Protein AF-A0A6S7JD94-F1 (afdb_monomer_lite)

Sequence (316 aa):
MAFSPFLPRLNSTSILVRGQEKRRPNVRKLLQVTVQLDLKDCIKASEERGFLANEKVKLPRNSHPKSSSVINQSCSKKHDIPKSTARKRRKLMFDHAERINDRSSDNESLKRKSSLDGIWSTLINSASAQEMKSYMEKSPLVLTNVIPSIVNDAVVKYEHSQKNLVQSLGVLYEGSISSTKQYNRKRSRETFETDQHGKKHQITFMKGCKVPKLMEYKKVSQFVNSMDIGELKQIPEAKKSALDKQLDQQSDDELNSGEHAVSGCYRDLESTLLKLANLYLIIDNARPGFLNWFSSPKGMFQVSLGADRAPFGKYN

Organism: Paramuricea clavata (NCBI:txid317549)

Secondary structure (DSSP, 8-state):
--PPP-PPPPP---------------S-----------HHHHHHHHHTTT--TT----PPTT---SS--PEETTEEEEESS-HHHHHHHHHHHHHHHHHHH--S-S-HHHHHHHHHHHHHHHHHHHS-HHHHHHHHHT-HHIIIIIHHHHHHHHHHHHHTSHHHHHHHHHHHHSSS---HHHHHHHHHHHHEEE-TTS-EEE-EEETTEEPPPPPPHHHHHHHHHHS---PEEEPPP----TTGGGTTTS--------------EEE-HHHHHHHHHHHHHHHHHHSTTSS--TTSPTT--------TT-------

pLDDT: mean 72.8, std 23.42, range [26.45, 97.06]

Foldseek 3Di:
DDDDDDDDDDDDDDDDDDDDDDDDDDDPDDPPDDDPDDVVVVVVVCVVVPPPPDPPPDDPPPDDPPDDFDQDQQANVDTPDDPVVVVVVVVVLLVVLLVVQDDPDPDPVVSSVSSVVSVVVVPVVPDDPVVVVSSQVRYPCNQAPVVLVVLVVVLVVCLPDPVLLVVLVCLCCVVHRDDLVRSVVVQQVQFWDADPVRDIDGDAPGNNRGDHGRHHPVVSVVVVVPDPPDDWAWDPQPPVPCPVVVPPPDDPDDDPPPDPRDGDTDHDPVVNVVVVLVVVVVVCVVPPPPDDCVPPDPSDDDDDDDPPDDCPDPPD

Structure (mmCIF, N/CA/C/O backbone):
data_AF-A0A6S7JD94-F1
#
_entry.id   AF-A0A6S7JD94-F1
#
loop_
_atom_site.group_PDB
_atom_site.id
_atom_site.type_symbol
_atom_site.label_atom_id
_atom_site.label_alt_id
_atom_site.label_comp_id
_atom_site.label_asym_id
_atom_site.label_entity_id
_atom_site.label_seq_id
_atom_site.pdbx_PDB_ins_code
_atom_site.Cartn_x
_atom_site.Cartn_y
_atom_site.Cartn_z
_atom_site.occupancy
_atom_site.B_iso_or_equiv
_atom_site.auth_seq_id
_atom_site.auth_comp_id
_atom_site.auth_asym_id
_atom_site.auth_atom_id
_atom_site.pdbx_PDB_model_num
ATOM 1 N N . MET A 1 1 ? -28.948 -25.145 -54.770 1.00 37.06 1 MET A N 1
ATOM 2 C CA . MET A 1 1 ? -27.496 -24.891 -54.662 1.00 37.06 1 MET A CA 1
ATOM 3 C C . MET A 1 1 ? -27.216 -24.420 -53.247 1.00 37.06 1 MET A C 1
ATOM 5 O O . MET A 1 1 ? -27.527 -23.286 -52.917 1.00 37.06 1 MET A O 1
ATOM 9 N N . ALA A 1 2 ? -26.775 -25.339 -52.391 1.00 26.98 2 ALA A N 1
ATOM 10 C CA . ALA A 1 2 ? -26.533 -25.110 -50.971 1.00 26.98 2 ALA A CA 1
ATOM 11 C C . ALA A 1 2 ? -25.019 -25.030 -50.734 1.00 26.98 2 ALA A C 1
ATOM 13 O O . ALA A 1 2 ? -24.292 -25.920 -51.169 1.00 26.98 2 ALA A O 1
ATOM 14 N N . PHE A 1 3 ? -24.555 -23.973 -50.066 1.00 27.03 3 PHE A N 1
ATOM 15 C CA . PHE A 1 3 ? -23.170 -23.838 -49.617 1.00 27.03 3 PHE A CA 1
ATOM 16 C C . PHE A 1 3 ? -23.065 -24.268 -48.151 1.00 27.03 3 PHE A C 1
ATOM 18 O O . PHE A 1 3 ? -23.738 -23.723 -47.279 1.00 27.03 3 PHE A O 1
ATOM 25 N N . SER A 1 4 ? -22.223 -25.272 -47.910 1.00 30.08 4 SER A N 1
ATOM 26 C CA . SER A 1 4 ? -21.800 -25.744 -46.591 1.00 30.08 4 SER A CA 1
ATOM 27 C C . SER A 1 4 ? -20.616 -24.900 -46.086 1.00 30.08 4 SER A C 1
ATOM 29 O O . SER A 1 4 ? -19.778 -24.492 -46.894 1.00 30.08 4 SER A O 1
ATOM 31 N N . PRO A 1 5 ? -20.486 -24.677 -44.765 1.00 33.75 5 PRO A N 1
ATOM 32 C CA . PRO A 1 5 ? -19.257 -24.171 -44.172 1.00 33.75 5 PRO A CA 1
ATOM 33 C C . PRO A 1 5 ? -18.302 -25.332 -43.845 1.00 33.75 5 PRO A C 1
ATOM 35 O O . PRO A 1 5 ? -18.668 -26.303 -43.181 1.00 33.75 5 PRO A O 1
ATOM 38 N N . PHE A 1 6 ? -17.064 -25.219 -44.325 1.00 26.47 6 PHE A N 1
ATOM 39 C CA . PHE A 1 6 ? -15.945 -26.107 -44.015 1.00 26.47 6 PHE A CA 1
ATOM 40 C C . PHE A 1 6 ? -15.467 -25.862 -42.572 1.00 26.47 6 PHE A C 1
ATOM 42 O O . PHE A 1 6 ? -14.929 -24.801 -42.260 1.00 26.47 6 PHE A O 1
ATOM 49 N N . LEU A 1 7 ? -15.631 -26.856 -41.698 1.00 28.45 7 LEU A N 1
ATOM 50 C CA . LEU A 1 7 ? -14.888 -26.981 -40.439 1.00 28.45 7 LEU A CA 1
ATOM 51 C C . LEU A 1 7 ? -13.650 -27.859 -40.688 1.00 28.45 7 LEU A C 1
ATOM 53 O O . LEU A 1 7 ? -13.799 -28.942 -41.264 1.00 28.45 7 LEU A O 1
ATOM 57 N N . PRO A 1 8 ? -12.439 -27.472 -40.251 1.00 29.80 8 PRO A N 1
ATOM 58 C CA . PRO A 1 8 ? -11.303 -28.379 -40.286 1.00 29.80 8 PRO A CA 1
ATOM 59 C C . PRO A 1 8 ? -11.435 -29.454 -39.197 1.00 29.80 8 PRO A C 1
ATOM 61 O O . PRO A 1 8 ? -11.678 -29.170 -38.023 1.00 29.80 8 PRO A O 1
ATOM 64 N N . ARG A 1 9 ? -11.274 -30.711 -39.627 1.00 28.30 9 ARG A N 1
ATOM 65 C CA . ARG A 1 9 ? -11.230 -31.923 -38.802 1.00 28.30 9 ARG A CA 1
ATOM 66 C C . ARG A 1 9 ? -10.075 -31.847 -37.797 1.00 28.30 9 ARG A C 1
ATOM 68 O O . ARG A 1 9 ? -8.918 -31.747 -38.196 1.00 28.30 9 ARG A O 1
ATOM 75 N N . LEU A 1 10 ? -10.387 -31.964 -36.507 1.00 28.55 10 LEU A N 1
ATOM 76 C CA . LEU A 1 10 ? -9.409 -32.295 -35.471 1.00 28.55 10 LEU A CA 1
ATOM 77 C C . LEU A 1 10 ? -9.097 -33.794 -35.566 1.00 28.55 10 LEU A C 1
ATOM 79 O O . LEU A 1 10 ? -9.983 -34.628 -35.376 1.00 28.55 10 LEU A O 1
ATOM 83 N N . ASN A 1 11 ? -7.844 -34.133 -35.873 1.00 28.56 11 ASN A N 1
ATOM 84 C CA . ASN A 1 11 ? -7.351 -35.501 -35.763 1.00 28.56 11 ASN A CA 1
ATOM 85 C C . ASN A 1 11 ? -7.326 -35.904 -34.284 1.00 28.56 11 ASN A C 1
ATOM 87 O O . ASN A 1 11 ? -6.774 -35.206 -33.436 1.00 28.56 11 ASN A O 1
ATOM 91 N N . SER A 1 12 ? -7.979 -37.025 -33.991 1.00 27.61 12 SER A N 1
ATOM 92 C CA . SER A 1 12 ? -8.114 -37.591 -32.656 1.00 27.61 12 SER A CA 1
ATOM 93 C C . SER A 1 12 ? -6.817 -38.306 -32.270 1.00 27.61 12 SER A C 1
ATOM 95 O O . SER A 1 12 ? -6.504 -39.359 -32.822 1.00 27.61 12 SER A O 1
ATOM 97 N N . THR A 1 13 ? -6.047 -37.743 -31.339 1.00 30.23 13 THR A N 1
ATOM 98 C CA . THR A 1 13 ? -4.937 -38.446 -30.681 1.00 30.23 13 THR A CA 1
ATOM 99 C C . THR A 1 13 ? -5.468 -39.048 -29.382 1.00 30.23 13 THR A C 1
ATOM 101 O O . THR A 1 13 ? -5.772 -38.337 -28.425 1.00 30.23 13 THR A O 1
ATOM 104 N N . SER A 1 14 ? -5.642 -40.367 -29.358 1.00 26.61 14 SER A N 1
ATOM 105 C CA . SER A 1 14 ? -6.106 -41.123 -28.193 1.00 26.61 14 SER A CA 1
ATOM 106 C C . SER A 1 14 ? -5.069 -41.093 -27.065 1.00 26.61 14 SER A C 1
ATOM 108 O O . SER A 1 14 ? -3.950 -41.573 -27.241 1.00 26.61 14 SER A O 1
ATOM 110 N N . ILE A 1 15 ? -5.450 -40.568 -25.897 1.00 29.80 15 ILE A N 1
ATOM 111 C CA . ILE A 1 15 ? -4.632 -40.559 -24.676 1.00 29.80 15 ILE A CA 1
ATOM 112 C C . ILE A 1 15 ? -5.010 -41.778 -23.827 1.00 29.80 15 ILE A C 1
ATOM 114 O O . ILE A 1 15 ? -6.153 -41.909 -23.388 1.00 29.80 15 ILE A O 1
ATOM 118 N N . LEU A 1 16 ? -4.048 -42.669 -23.578 1.00 26.45 16 LEU A N 1
ATOM 119 C CA . LEU A 1 16 ? -4.220 -43.808 -22.678 1.00 26.45 16 LEU A CA 1
ATOM 120 C C . LEU A 1 16 ? -4.036 -43.346 -21.222 1.00 26.45 16 LEU A C 1
ATOM 122 O O . LEU A 1 16 ? -2.923 -43.058 -20.787 1.00 26.45 16 LEU A O 1
ATOM 126 N N . VAL A 1 17 ? -5.125 -43.287 -20.455 1.00 29.59 17 VAL A N 1
ATOM 127 C CA . VAL A 1 17 ? -5.103 -42.940 -19.025 1.00 29.59 17 VAL A CA 1
ATOM 128 C C . VAL A 1 17 ? -5.037 -44.224 -18.194 1.00 29.59 17 VAL A C 1
ATOM 130 O O . VAL A 1 17 ? -6.009 -44.973 -18.127 1.00 29.59 17 VAL A O 1
ATOM 133 N N . ARG A 1 18 ? -3.908 -44.488 -17.524 1.00 29.98 18 ARG A N 1
ATOM 134 C CA . ARG A 1 18 ? -3.823 -45.516 -16.468 1.00 29.98 18 ARG A CA 1
ATOM 135 C C . ARG A 1 18 ? -4.050 -44.865 -15.103 1.00 29.98 18 ARG A C 1
ATOM 137 O O . ARG A 1 18 ? -3.166 -44.192 -14.583 1.00 29.98 18 ARG A O 1
ATOM 144 N N . GLY A 1 19 ? -5.232 -45.073 -14.525 1.00 29.08 19 GLY A N 1
ATOM 145 C CA . GLY A 1 19 ? -5.551 -44.680 -13.151 1.00 29.08 19 GLY A CA 1
ATOM 146 C C . GLY A 1 19 ? -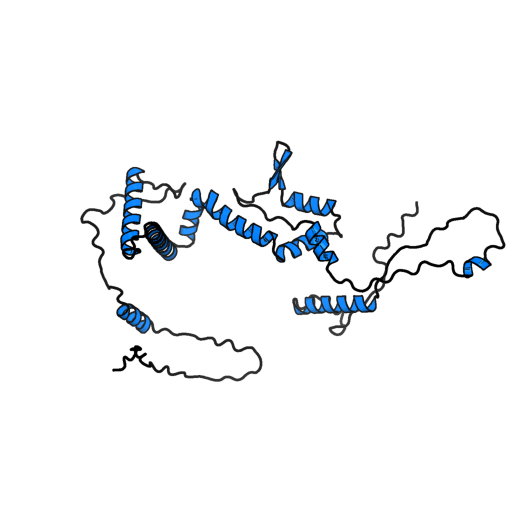5.208 -45.788 -12.151 1.00 29.08 19 GLY A C 1
ATOM 147 O O . GLY A 1 19 ? -5.594 -46.936 -12.344 1.00 29.08 19 GLY A O 1
ATOM 148 N N . GLN A 1 20 ? -4.501 -45.446 -11.074 1.00 31.52 20 GLN A N 1
ATOM 149 C CA . GLN A 1 20 ? -4.391 -46.271 -9.866 1.00 31.52 20 GLN A CA 1
ATOM 150 C C . GLN A 1 20 ? -5.160 -45.567 -8.742 1.00 31.52 20 GLN A C 1
ATOM 152 O O . GLN A 1 20 ? -4.876 -44.417 -8.408 1.00 31.52 20 GLN A O 1
ATOM 157 N N . GLU A 1 21 ? -6.162 -46.249 -8.188 1.00 31.33 21 GLU A N 1
ATOM 158 C CA . GLU A 1 21 ? -7.093 -45.722 -7.191 1.00 31.33 21 GLU A CA 1
ATOM 159 C C . GLU A 1 21 ? -6.656 -46.154 -5.779 1.00 31.33 21 GLU A C 1
ATOM 161 O O . GLU A 1 21 ? -6.632 -47.341 -5.461 1.00 31.33 21 GLU A O 1
ATOM 166 N N . LYS A 1 22 ? -6.320 -45.200 -4.899 1.00 33.09 22 LYS A N 1
ATOM 167 C CA . LYS A 1 22 ? -6.176 -45.449 -3.452 1.00 33.09 22 LYS A CA 1
ATOM 168 C C . LYS A 1 22 ? -7.228 -44.648 -2.687 1.00 33.09 22 LYS A C 1
ATOM 170 O O . LYS A 1 22 ? -7.224 -43.420 -2.699 1.00 33.09 22 LYS A O 1
ATOM 175 N N . ARG A 1 23 ? -8.135 -45.370 -2.023 1.00 35.06 23 ARG A N 1
ATOM 176 C CA . ARG A 1 23 ? -9.275 -44.842 -1.257 1.00 35.06 23 ARG A CA 1
ATOM 177 C C . ARG A 1 23 ? -8.855 -44.319 0.127 1.00 35.06 23 ARG A C 1
ATOM 179 O O . ARG A 1 23 ? -8.318 -45.085 0.922 1.00 35.06 23 ARG A O 1
ATOM 186 N N . ARG A 1 24 ? -9.194 -43.059 0.441 1.00 32.91 24 ARG A N 1
ATOM 187 C CA . ARG A 1 24 ? -9.462 -42.520 1.798 1.00 32.91 24 ARG A CA 1
ATOM 188 C C . ARG A 1 24 ? -10.522 -41.400 1.708 1.00 32.91 24 ARG A C 1
ATOM 190 O O . ARG A 1 24 ? -10.514 -40.686 0.704 1.00 32.91 24 ARG A O 1
ATOM 197 N N . PRO A 1 25 ? -11.433 -41.233 2.690 1.00 37.34 25 PRO A N 1
ATOM 198 C CA . PRO A 1 25 ? -12.565 -40.318 2.559 1.00 37.34 25 PRO A CA 1
ATOM 199 C C . PRO A 1 25 ? -12.268 -38.903 3.097 1.00 37.34 25 PRO A C 1
ATOM 201 O O . PRO A 1 25 ? -11.613 -38.738 4.121 1.00 37.34 25 PRO A O 1
ATOM 204 N N . ASN A 1 26 ? -12.832 -37.906 2.406 1.00 40.06 26 ASN A N 1
ATOM 205 C CA . ASN A 1 26 ? -13.055 -36.508 2.813 1.00 40.06 26 ASN A CA 1
ATOM 206 C C . ASN A 1 26 ? -11.866 -35.534 2.925 1.00 40.06 26 ASN A C 1
ATOM 208 O O . ASN A 1 26 ? -11.682 -34.876 3.943 1.00 40.06 26 ASN A O 1
ATOM 212 N N . VAL A 1 27 ? -11.175 -35.296 1.804 1.00 37.38 27 VAL A N 1
ATOM 213 C CA . VAL A 1 27 ? -10.558 -33.990 1.492 1.00 37.38 27 VAL A CA 1
ATOM 214 C C . VAL A 1 27 ? -10.828 -33.671 0.016 1.00 37.38 27 VAL A C 1
ATOM 216 O O . VAL A 1 27 ? -10.803 -34.569 -0.827 1.00 37.38 27 VAL A O 1
ATOM 219 N N . ARG A 1 28 ? -11.141 -32.405 -0.301 1.00 36.97 28 ARG A N 1
ATOM 220 C CA . ARG A 1 28 ? -11.376 -31.905 -1.670 1.00 36.97 28 ARG A CA 1
ATOM 221 C C . ARG A 1 28 ? -10.275 -32.401 -2.6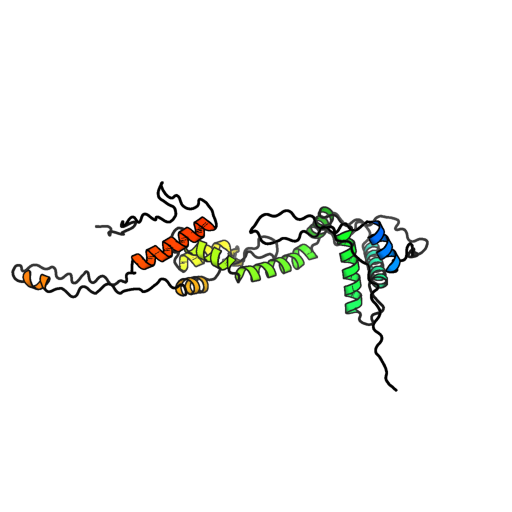21 1.00 36.97 28 ARG A C 1
ATOM 223 O O . ARG A 1 28 ? -9.096 -32.167 -2.374 1.00 36.97 28 ARG A O 1
ATOM 230 N N . LYS A 1 29 ? -10.679 -33.080 -3.701 1.00 31.11 29 LYS A N 1
ATOM 231 C CA . LYS A 1 29 ? -9.796 -33.632 -4.740 1.00 31.11 29 LYS A CA 1
ATOM 232 C C . LYS A 1 29 ? -8.988 -32.507 -5.396 1.00 31.11 29 LYS A C 1
ATOM 234 O O . LYS A 1 29 ? -9.535 -31.750 -6.192 1.00 31.11 29 LYS A O 1
ATOM 239 N N . LEU A 1 30 ? -7.692 -32.424 -5.100 1.00 28.06 30 LEU A N 1
ATOM 240 C CA . LEU A 1 30 ? -6.741 -31.750 -5.978 1.00 28.06 30 LEU A CA 1
ATOM 241 C C . LEU A 1 30 ? -6.340 -32.770 -7.051 1.00 28.06 30 LEU A C 1
ATOM 243 O O . LEU A 1 30 ? -5.626 -33.730 -6.768 1.00 28.06 30 LEU A O 1
ATOM 247 N N . LEU A 1 31 ? -6.848 -32.602 -8.271 1.00 29.22 31 LEU A N 1
ATOM 248 C CA . LEU A 1 31 ? -6.352 -33.333 -9.435 1.00 29.22 31 LEU A CA 1
ATOM 249 C C . LEU A 1 31 ? -4.970 -32.762 -9.761 1.00 29.22 31 LEU A C 1
ATOM 251 O O . LEU A 1 31 ? -4.845 -31.729 -10.413 1.00 29.22 31 LEU A O 1
ATOM 255 N N . GLN A 1 32 ? -3.928 -33.402 -9.238 1.00 28.44 32 GLN A N 1
ATOM 256 C CA . GLN A 1 32 ? -2.558 -33.081 -9.604 1.00 28.44 32 GLN A CA 1
ATOM 257 C C . GLN A 1 32 ? -2.291 -33.717 -10.971 1.00 28.44 32 GLN A C 1
ATOM 259 O O . GLN A 1 32 ? -1.965 -34.896 -11.085 1.00 28.44 32 GLN A O 1
ATOM 264 N N . VAL A 1 33 ? -2.536 -32.941 -12.026 1.00 30.31 33 VAL A N 1
ATOM 265 C CA . VAL A 1 33 ? -2.230 -33.327 -13.403 1.00 30.31 33 VAL A CA 1
ATOM 266 C C . VAL A 1 33 ? -0.737 -33.102 -13.620 1.00 30.31 33 VAL A C 1
ATOM 268 O O . VAL A 1 33 ? -0.294 -31.986 -13.880 1.00 30.31 33 VAL A O 1
ATOM 271 N N . THR A 1 34 ? 0.050 -34.164 -13.484 1.00 28.97 34 THR A N 1
ATOM 272 C CA . THR A 1 34 ? 1.453 -34.156 -13.900 1.00 28.97 34 THR A CA 1
ATOM 273 C C . THR A 1 34 ? 1.492 -34.429 -15.397 1.00 28.97 34 THR A C 1
ATOM 275 O O . THR A 1 34 ? 1.363 -35.572 -15.831 1.00 28.97 34 THR A O 1
ATOM 278 N N . VAL A 1 35 ? 1.633 -33.375 -16.200 1.00 33.62 35 VAL A N 1
ATOM 279 C CA . VAL A 1 35 ? 1.884 -33.521 -17.636 1.00 33.62 35 VAL A CA 1
ATOM 280 C C . VAL A 1 35 ? 3.368 -33.845 -17.807 1.00 33.62 35 VAL A C 1
ATOM 282 O O . VAL A 1 35 ? 4.214 -32.958 -17.717 1.00 33.62 35 VAL A O 1
ATOM 285 N N . GLN A 1 36 ? 3.703 -35.117 -18.027 1.00 37.09 36 GLN A N 1
ATOM 286 C CA . GLN A 1 36 ? 4.991 -35.464 -18.625 1.00 37.09 36 GLN A CA 1
ATOM 287 C C . GLN A 1 36 ? 4.905 -35.122 -20.111 1.00 37.09 36 GLN A C 1
ATOM 289 O O . GLN A 1 36 ? 4.391 -35.899 -20.909 1.00 37.09 36 GLN A O 1
ATOM 294 N N . LEU A 1 37 ? 5.354 -33.920 -20.465 1.00 41.81 37 LEU A N 1
ATOM 295 C CA . LEU A 1 37 ? 5.630 -33.586 -21.854 1.00 41.81 37 LEU A CA 1
ATOM 296 C C . LEU A 1 37 ? 6.931 -34.290 -22.231 1.00 41.81 37 LEU A C 1
ATOM 298 O O . LEU A 1 37 ? 7.993 -33.945 -21.708 1.00 41.81 37 LEU A O 1
ATOM 302 N N . ASP A 1 38 ? 6.838 -35.297 -23.097 1.00 45.84 38 ASP A N 1
ATOM 303 C CA . ASP A 1 38 ? 8.018 -35.896 -23.704 1.00 45.84 38 ASP A CA 1
ATOM 304 C C . ASP A 1 38 ? 8.722 -34.800 -24.515 1.00 45.84 38 ASP A C 1
ATOM 306 O O . ASP A 1 38 ? 8.116 -34.127 -25.354 1.00 45.84 38 ASP A O 1
ATOM 310 N N . LEU A 1 39 ? 10.005 -34.569 -24.228 1.00 46.78 39 LEU A N 1
ATOM 311 C CA . LEU A 1 39 ? 10.798 -33.490 -24.823 1.00 46.78 39 LEU A CA 1
ATOM 312 C C . LEU A 1 39 ? 10.757 -33.556 -26.363 1.00 46.78 39 LEU A C 1
ATOM 314 O O . LEU A 1 39 ? 10.854 -32.535 -27.039 1.00 46.78 39 LEU A O 1
ATOM 318 N N . LYS A 1 40 ? 10.557 -34.761 -26.908 1.00 56.28 40 LYS A N 1
ATOM 319 C CA . LYS A 1 40 ? 10.440 -35.046 -28.342 1.00 56.28 40 LYS A CA 1
ATOM 320 C C . LYS A 1 40 ? 9.152 -34.507 -28.970 1.00 56.28 40 LYS A C 1
ATOM 322 O O . LYS A 1 40 ? 9.193 -34.050 -30.111 1.00 56.28 40 LYS A O 1
ATOM 327 N N . ASP A 1 41 ? 8.047 -34.484 -28.230 1.00 53.00 41 ASP A N 1
ATOM 328 C CA . ASP A 1 41 ? 6.760 -33.978 -28.723 1.00 53.00 41 ASP A CA 1
ATOM 329 C C . ASP A 1 41 ? 6.735 -32.444 -28.736 1.00 53.00 41 ASP A C 1
ATOM 331 O O . ASP A 1 41 ? 6.191 -31.833 -29.656 1.00 53.00 41 ASP A O 1
ATOM 335 N N . CYS A 1 42 ? 7.416 -31.805 -27.778 1.00 49.69 42 CYS A N 1
ATOM 336 C CA . CYS A 1 42 ? 7.640 -30.356 -27.783 1.00 49.69 42 CYS A CA 1
ATOM 337 C C . CYS A 1 42 ? 8.520 -29.900 -28.957 1.00 49.69 42 CYS A C 1
ATOM 339 O O . CYS A 1 42 ? 8.297 -28.820 -29.504 1.00 49.69 42 CYS A O 1
ATOM 341 N N . ILE A 1 43 ? 9.507 -30.715 -29.348 1.00 53.50 43 ILE A N 1
ATOM 342 C CA . ILE A 1 43 ? 10.389 -30.434 -30.490 1.00 53.50 43 ILE A CA 1
ATOM 343 C C . ILE A 1 43 ? 9.620 -30.593 -31.809 1.00 53.50 43 ILE A C 1
ATOM 345 O O . ILE A 1 43 ? 9.628 -29.674 -32.621 1.00 53.50 43 ILE A O 1
ATOM 349 N N . LYS A 1 44 ? 8.846 -31.671 -31.986 1.00 55.09 44 LYS A N 1
ATOM 350 C CA . LYS A 1 44 ? 7.985 -31.832 -33.173 1.00 55.09 44 LYS A CA 1
ATOM 351 C C . LYS A 1 44 ? 6.937 -30.726 -33.309 1.00 55.09 44 LYS A C 1
ATOM 353 O O . LYS A 1 44 ? 6.724 -30.207 -34.401 1.00 55.09 44 LYS A O 1
ATOM 358 N N . ALA A 1 45 ? 6.324 -30.306 -32.201 1.00 52.97 45 ALA A N 1
ATOM 359 C CA . ALA A 1 45 ? 5.347 -29.219 -32.207 1.00 52.97 45 ALA A CA 1
ATOM 360 C C . ALA A 1 45 ? 5.965 -27.836 -32.502 1.00 52.97 45 ALA A C 1
ATOM 362 O O . ALA A 1 45 ? 5.231 -26.920 -32.882 1.00 52.97 45 ALA A O 1
ATOM 363 N N . SER A 1 46 ? 7.280 -27.652 -32.311 1.00 47.88 46 SER A N 1
ATOM 364 C CA . SER A 1 46 ? 7.984 -26.420 -32.696 1.00 47.88 46 SER A CA 1
ATOM 365 C C . SER A 1 46 ? 8.383 -26.429 -34.177 1.00 47.88 46 SER A C 1
ATOM 367 O O . SER A 1 46 ? 8.276 -25.393 -34.837 1.00 47.88 46 SER A O 1
ATOM 369 N N . GLU A 1 47 ? 8.729 -27.601 -34.719 1.00 46.66 47 GLU A N 1
ATOM 370 C CA . GLU A 1 47 ? 9.018 -27.818 -36.142 1.00 46.66 47 GLU A CA 1
ATOM 371 C C . GLU A 1 47 ? 7.759 -27.655 -37.014 1.00 46.66 47 GLU A C 1
ATOM 373 O O . GLU A 1 47 ? 7.800 -26.969 -38.036 1.00 46.66 47 GLU A O 1
ATOM 378 N N . GLU A 1 48 ? 6.603 -28.170 -36.575 1.00 46.06 48 GLU A N 1
ATOM 379 C CA . GLU A 1 48 ? 5.318 -28.023 -37.285 1.00 46.06 48 GLU A CA 1
ATOM 380 C C . GLU A 1 48 ? 4.756 -26.585 -37.261 1.00 46.06 48 GLU A C 1
ATOM 382 O O . GLU A 1 48 ? 3.937 -26.224 -38.107 1.00 46.06 48 GLU A O 1
ATOM 387 N N . ARG A 1 49 ? 5.212 -25.726 -36.335 1.00 46.16 49 ARG A N 1
ATOM 388 C CA . ARG A 1 49 ? 4.818 -24.301 -36.254 1.00 46.16 49 ARG A CA 1
ATOM 389 C C . ARG A 1 49 ? 5.685 -23.366 -37.097 1.00 46.16 49 ARG A C 1
ATOM 391 O O . ARG A 1 49 ? 5.527 -22.151 -36.998 1.00 46.16 49 ARG A O 1
ATOM 398 N N . GLY A 1 50 ? 6.583 -23.901 -37.925 1.00 39.84 50 GLY A N 1
ATOM 399 C CA . GLY A 1 50 ? 7.380 -23.084 -38.837 1.00 39.84 50 GLY A CA 1
ATOM 400 C C . GLY A 1 50 ? 8.377 -22.171 -38.122 1.00 39.84 50 GLY A C 1
ATOM 401 O O . GLY A 1 50 ? 8.663 -21.079 -38.614 1.00 39.84 50 GLY A O 1
ATOM 402 N N . PHE A 1 51 ? 8.935 -22.595 -36.980 1.00 37.94 51 PHE A N 1
ATOM 403 C CA . PHE A 1 51 ? 10.195 -22.007 -36.533 1.00 37.94 51 PHE A CA 1
ATOM 404 C C . PHE A 1 51 ? 11.263 -22.400 -37.550 1.00 37.94 51 PHE A C 1
ATOM 406 O O . PHE A 1 51 ? 11.745 -23.529 -37.564 1.00 37.94 51 PHE A O 1
ATOM 413 N N . LEU A 1 52 ? 11.597 -21.461 -38.435 1.00 41.50 52 LEU A N 1
ATOM 414 C CA . LEU A 1 52 ? 12.708 -21.581 -39.364 1.00 41.50 52 LEU A CA 1
ATOM 415 C C . LEU A 1 52 ? 13.979 -21.873 -38.564 1.00 41.50 52 LEU A C 1
ATOM 417 O O . LEU A 1 52 ? 14.616 -20.975 -38.009 1.00 41.50 52 LEU A O 1
ATOM 421 N N . ALA A 1 53 ? 14.360 -23.147 -38.521 1.00 40.28 53 ALA A N 1
ATOM 422 C CA . ALA A 1 53 ? 15.716 -23.538 -38.218 1.00 40.28 53 ALA A CA 1
ATOM 423 C C . ALA A 1 53 ? 16.624 -22.792 -39.208 1.00 40.28 53 ALA A C 1
ATOM 425 O O . ALA A 1 53 ? 16.636 -23.066 -40.406 1.00 40.28 53 ALA A O 1
ATOM 426 N N . ASN A 1 54 ? 17.384 -21.832 -38.685 1.00 42.41 54 ASN A N 1
ATOM 427 C CA . ASN A 1 54 ? 18.471 -21.136 -39.368 1.00 42.41 54 ASN A CA 1
ATOM 428 C C . ASN A 1 54 ? 18.102 -20.138 -40.475 1.00 42.41 54 ASN A C 1
ATOM 430 O O . ASN A 1 54 ? 18.845 -20.029 -41.457 1.00 42.41 54 ASN A O 1
ATOM 434 N N . GLU A 1 55 ? 17.092 -19.286 -40.285 1.00 33.62 55 GLU A N 1
ATOM 435 C CA . GLU A 1 55 ? 17.117 -18.004 -40.999 1.00 33.62 55 GLU A CA 1
ATOM 436 C C . GLU A 1 55 ? 18.184 -17.098 -40.358 1.00 33.62 55 GLU A C 1
ATOM 438 O O . GLU A 1 55 ? 17.943 -16.308 -39.446 1.00 33.62 55 GLU A O 1
ATOM 443 N N . LYS A 1 56 ? 19.439 -17.278 -40.791 1.00 37.75 56 LYS A N 1
ATOM 444 C CA . LYS A 1 56 ? 20.542 -16.384 -40.436 1.00 37.75 56 LYS A CA 1
ATOM 445 C C . LYS A 1 56 ? 20.188 -14.998 -40.963 1.00 37.75 56 LYS A C 1
ATOM 447 O O . LYS A 1 56 ? 20.392 -14.722 -42.145 1.00 37.75 56 LYS A O 1
ATOM 452 N N . VAL A 1 57 ? 19.691 -14.124 -40.088 1.00 40.12 57 VAL A N 1
ATOM 453 C CA . VAL A 1 57 ? 19.578 -12.690 -40.365 1.00 40.12 57 VAL A CA 1
ATOM 454 C C . VAL A 1 57 ? 20.958 -12.221 -40.827 1.00 40.12 57 VAL A C 1
ATOM 456 O O . VAL A 1 57 ? 21.908 -12.169 -40.043 1.00 40.12 57 VAL A O 1
ATOM 459 N N . LYS A 1 58 ? 21.104 -11.955 -42.130 1.00 39.34 58 LYS A N 1
ATOM 460 C CA . LYS A 1 58 ? 22.364 -11.491 -42.716 1.00 39.34 58 LYS A CA 1
ATOM 461 C C . LYS A 1 58 ? 22.628 -10.080 -42.198 1.00 39.34 58 LYS A C 1
ATOM 463 O O . LYS A 1 58 ? 22.106 -9.105 -42.733 1.00 39.34 58 LYS A O 1
ATOM 468 N N . LEU A 1 59 ? 23.430 -9.973 -41.140 1.00 46.03 59 LEU A N 1
ATOM 469 C CA . LEU A 1 59 ? 24.007 -8.700 -40.723 1.00 46.03 59 LEU A CA 1
ATOM 470 C C . LEU A 1 59 ? 24.900 -8.168 -41.862 1.00 46.03 59 LEU A C 1
ATOM 472 O O . LEU A 1 59 ? 25.562 -8.968 -42.534 1.00 46.03 59 LEU A O 1
ATOM 476 N N . PRO A 1 60 ? 24.927 -6.847 -42.113 1.00 45.53 60 PRO A N 1
ATOM 477 C CA . PRO A 1 60 ? 25.779 -6.275 -43.147 1.00 45.53 60 PRO A CA 1
ATOM 478 C C . PRO A 1 60 ? 27.240 -6.714 -42.954 1.00 45.53 60 PRO A C 1
ATOM 480 O O . PRO A 1 60 ? 27.803 -6.588 -41.864 1.00 45.53 60 PRO A O 1
ATOM 483 N N . ARG A 1 61 ? 27.866 -7.241 -44.017 1.00 43.53 61 ARG A N 1
ATOM 484 C CA . ARG A 1 61 ? 29.298 -7.584 -44.020 1.00 43.53 61 ARG A CA 1
ATOM 485 C C . ARG A 1 61 ? 30.096 -6.316 -43.671 1.00 43.53 61 ARG A C 1
ATOM 487 O O . ARG A 1 61 ? 29.949 -5.308 -44.353 1.00 43.53 61 ARG A O 1
ATOM 494 N N . ASN A 1 62 ? 30.917 -6.400 -42.617 1.00 46.47 62 ASN A N 1
ATOM 495 C CA . ASN A 1 62 ? 31.768 -5.349 -42.016 1.00 46.47 62 ASN A CA 1
ATOM 496 C C . ASN A 1 62 ? 31.166 -4.480 -40.889 1.00 46.47 62 ASN A C 1
ATOM 498 O O . ASN A 1 62 ? 31.568 -3.329 -40.729 1.00 46.47 62 ASN A O 1
ATOM 502 N N . SER A 1 63 ? 30.259 -4.999 -40.052 1.00 53.69 63 SER A N 1
ATOM 503 C CA . SER A 1 63 ? 29.649 -4.202 -38.969 1.00 53.69 63 SER A CA 1
ATOM 504 C C . SER A 1 63 ? 29.851 -4.735 -37.546 1.00 53.69 63 SER A C 1
ATOM 506 O O . SER A 1 63 ? 29.027 -4.443 -36.677 1.00 53.69 63 SER A O 1
ATOM 508 N N . HIS A 1 64 ? 30.905 -5.507 -37.258 1.00 56.22 64 HIS A N 1
ATOM 509 C CA . HIS A 1 64 ? 31.196 -5.821 -35.857 1.00 56.22 64 HIS A CA 1
ATOM 510 C C . HIS A 1 64 ? 31.697 -4.555 -35.150 1.00 56.22 64 HIS A C 1
ATOM 512 O O . HIS A 1 64 ? 32.659 -3.928 -35.608 1.00 56.22 64 HIS A O 1
ATOM 518 N N . PRO A 1 65 ? 31.036 -4.120 -34.065 1.00 60.88 65 PRO A N 1
ATOM 519 C CA . PRO A 1 65 ? 31.487 -2.953 -33.333 1.00 60.88 65 PRO A CA 1
ATOM 520 C C . PRO A 1 65 ? 32.905 -3.195 -32.801 1.00 60.88 65 PRO A C 1
ATOM 522 O O . PRO A 1 65 ? 33.139 -4.162 -32.088 1.00 60.88 65 PRO A O 1
ATOM 525 N N . LYS A 1 66 ? 33.837 -2.280 -33.105 1.00 65.75 66 LYS A N 1
ATOM 526 C CA . LYS A 1 66 ? 35.243 -2.338 -32.647 1.00 65.75 66 LYS A CA 1
ATOM 527 C C . LYS A 1 66 ? 35.404 -2.281 -31.119 1.00 65.75 66 LYS A C 1
ATOM 529 O O . LYS A 1 66 ? 36.490 -2.516 -30.611 1.00 65.75 66 LYS A O 1
ATOM 534 N N . SER A 1 67 ? 34.340 -1.932 -30.398 1.00 69.88 67 SER A N 1
ATOM 535 C CA . SER A 1 67 ? 34.300 -1.865 -28.939 1.00 69.88 67 SER A CA 1
ATOM 536 C C . SER A 1 67 ? 32.942 -2.316 -28.411 1.00 69.88 67 SER A C 1
ATOM 538 O O . SER A 1 67 ? 31.892 -1.949 -28.969 1.00 69.88 67 SER A O 1
ATOM 540 N N . SER A 1 68 ? 32.963 -3.068 -27.310 1.00 77.00 68 SER A N 1
ATOM 541 C CA . SER A 1 68 ? 31.776 -3.338 -26.500 1.00 77.00 68 SER A CA 1
ATOM 542 C C . SER A 1 68 ? 31.139 -2.021 -26.067 1.00 77.00 68 SER A C 1
ATOM 544 O O . SER A 1 68 ? 31.827 -1.031 -25.836 1.00 77.00 68 SER A O 1
ATOM 546 N N . SER A 1 69 ? 29.811 -1.990 -26.008 1.00 77.38 69 SER A N 1
ATOM 547 C CA . SER A 1 69 ? 29.086 -0.883 -25.386 1.00 77.38 69 SER A CA 1
ATOM 548 C C . SER A 1 69 ? 28.521 -1.373 -24.071 1.00 77.38 69 SER A C 1
ATOM 550 O O . SER A 1 69 ? 27.486 -2.040 -24.069 1.00 77.38 69 SER A O 1
ATOM 552 N N . VAL A 1 70 ? 29.204 -1.054 -22.981 1.00 81.25 70 VAL A N 1
ATOM 553 C CA . VAL A 1 70 ? 28.763 -1.394 -21.633 1.00 81.25 70 VAL A CA 1
ATOM 554 C C . VAL A 1 70 ? 28.025 -0.196 -21.054 1.00 81.25 70 VAL A C 1
ATOM 556 O O . VAL A 1 70 ? 28.353 0.971 -21.296 1.00 81.25 70 VAL A O 1
ATOM 559 N N . ILE A 1 71 ? 26.966 -0.483 -20.305 1.00 79.00 71 ILE A N 1
ATOM 560 C CA . ILE A 1 71 ? 26.251 0.548 -19.570 1.00 79.00 71 ILE A CA 1
ATOM 561 C C . ILE A 1 71 ? 27.205 1.182 -18.553 1.00 79.00 71 ILE A C 1
ATOM 563 O O . ILE A 1 71 ? 27.900 0.491 -17.811 1.00 79.00 71 ILE A O 1
ATOM 567 N N . ASN A 1 72 ? 27.222 2.513 -18.502 1.00 75.44 72 ASN A N 1
ATOM 568 C CA . ASN A 1 72 ? 28.044 3.243 -17.551 1.00 75.44 72 ASN A CA 1
ATOM 569 C C . ASN A 1 72 ? 27.655 2.860 -16.112 1.00 75.44 72 ASN A C 1
ATOM 571 O O . ASN A 1 72 ? 26.474 2.865 -15.758 1.00 75.44 72 ASN A O 1
ATOM 575 N N . GLN A 1 73 ? 28.658 2.592 -15.271 1.00 69.38 73 GLN A N 1
ATOM 576 C CA . GLN A 1 73 ? 28.467 2.156 -13.884 1.00 69.38 73 GLN A CA 1
ATOM 577 C C . GLN A 1 73 ? 27.601 3.113 -13.045 1.00 69.38 73 GLN A C 1
ATOM 579 O O . GLN A 1 73 ? 26.899 2.653 -12.150 1.00 69.38 73 GLN A O 1
ATOM 584 N N . SER A 1 74 ? 27.600 4.412 -13.359 1.00 69.69 74 SER A N 1
ATOM 585 C CA . SER A 1 74 ? 26.858 5.447 -12.624 1.00 69.69 74 SER A CA 1
ATOM 586 C C . SER A 1 74 ? 25.470 5.769 -13.195 1.00 69.69 74 SER A C 1
ATOM 588 O O . SER A 1 74 ? 24.660 6.391 -12.513 1.00 69.69 74 SER A O 1
ATOM 590 N N . CYS A 1 75 ? 25.173 5.407 -14.452 1.00 74.31 75 CYS A N 1
ATOM 591 C CA . CYS A 1 75 ? 23.917 5.801 -15.096 1.00 74.31 75 CYS A CA 1
ATOM 592 C C . CYS A 1 75 ? 23.545 4.901 -16.276 1.00 74.31 75 CYS A C 1
ATOM 594 O O . CYS A 1 75 ? 24.214 4.922 -17.312 1.00 74.31 75 CYS A O 1
ATOM 596 N N . SER A 1 76 ? 22.387 4.237 -16.197 1.00 76.12 76 SER A N 1
ATOM 597 C CA . SER A 1 76 ? 21.930 3.322 -17.249 1.00 76.12 76 SER A CA 1
ATOM 598 C C . SER A 1 76 ? 21.480 3.990 -18.552 1.00 76.12 76 SER A C 1
ATOM 600 O O . SER A 1 76 ? 21.284 3.327 -19.567 1.00 76.12 76 SER A O 1
ATOM 602 N N . LYS A 1 77 ? 21.411 5.329 -18.579 1.00 73.56 77 LYS A N 1
ATOM 603 C CA . LYS A 1 77 ? 21.191 6.110 -19.812 1.00 73.56 77 LYS A CA 1
ATOM 604 C C . LYS A 1 77 ? 22.459 6.278 -20.655 1.00 73.56 77 LYS A C 1
ATOM 606 O O . LYS A 1 77 ? 22.366 6.613 -21.839 1.00 73.56 77 LYS A O 1
ATOM 611 N N . LYS A 1 78 ? 23.643 6.120 -20.059 1.00 79.88 78 LYS A N 1
ATOM 612 C CA . LYS A 1 78 ? 24.929 6.375 -20.716 1.00 79.88 78 LYS A CA 1
ATOM 613 C C . LYS A 1 78 ? 25.640 5.056 -20.983 1.00 79.88 78 LYS A C 1
ATOM 615 O O . LYS A 1 78 ? 25.566 4.132 -20.186 1.00 79.88 78 LYS A O 1
ATOM 620 N N . HIS A 1 79 ? 26.320 4.999 -22.118 1.00 81.06 79 HIS A N 1
ATOM 621 C CA . HIS A 1 79 ? 27.256 3.923 -22.421 1.00 81.06 79 HIS A CA 1
ATOM 622 C C . HIS A 1 79 ? 28.675 4.473 -22.252 1.00 81.06 79 HIS A C 1
ATOM 624 O O . HIS A 1 79 ? 28.871 5.689 -22.293 1.00 81.06 79 HIS A O 1
ATOM 630 N N . ASP A 1 80 ? 29.639 3.584 -22.071 1.00 84.25 80 ASP A N 1
ATOM 631 C CA . ASP A 1 80 ? 31.086 3.847 -22.045 1.00 84.25 80 ASP A CA 1
ATOM 632 C C . ASP A 1 80 ? 31.679 4.322 -23.393 1.00 84.25 80 ASP A C 1
ATOM 634 O O . ASP A 1 80 ? 32.848 4.684 -23.474 1.00 84.25 80 ASP A O 1
ATOM 638 N N . ILE A 1 81 ? 30.863 4.385 -24.447 1.00 83.88 81 ILE A N 1
ATOM 639 C CA . ILE A 1 81 ? 31.235 4.839 -25.796 1.00 83.88 81 ILE A CA 1
ATOM 640 C C . ILE A 1 81 ? 30.761 6.277 -26.109 1.00 83.88 81 ILE A C 1
ATOM 642 O O . ILE A 1 81 ? 29.830 6.784 -25.471 1.00 83.88 81 ILE A O 1
ATOM 646 N N . PRO A 1 82 ? 31.314 6.938 -27.156 1.00 87.31 82 PRO A N 1
ATOM 647 C CA . PRO A 1 82 ? 30.881 8.272 -27.573 1.00 87.31 82 PRO A CA 1
ATOM 648 C C . PRO A 1 82 ? 29.368 8.376 -27.799 1.00 87.31 82 PRO A C 1
ATOM 650 O O . PRO A 1 82 ? 28.743 7.491 -28.394 1.00 87.31 82 PRO A O 1
ATOM 653 N N . LYS A 1 83 ? 28.768 9.497 -27.375 1.00 85.50 83 LYS A N 1
ATOM 654 C CA . LYS A 1 83 ? 27.307 9.718 -27.418 1.00 85.50 83 LYS A CA 1
ATOM 655 C C . LYS A 1 83 ? 26.710 9.522 -28.815 1.00 85.50 83 LYS A C 1
ATOM 657 O O . LYS A 1 83 ? 25.620 8.961 -28.936 1.00 85.50 83 LYS A O 1
ATOM 662 N N . SER A 1 84 ? 27.410 9.976 -29.856 1.00 85.56 84 SER A N 1
ATOM 663 C CA . SER A 1 84 ? 26.995 9.834 -31.256 1.00 85.56 84 SER A CA 1
ATOM 664 C C . SER A 1 84 ? 26.920 8.361 -31.669 1.00 85.56 84 SER A C 1
ATOM 666 O O . SER A 1 84 ? 25.896 7.922 -32.191 1.00 85.56 84 SER A O 1
ATOM 668 N N . THR A 1 85 ? 27.950 7.575 -31.353 1.00 85.94 85 THR A N 1
ATOM 669 C CA . THR A 1 85 ? 27.995 6.126 -31.587 1.00 85.94 85 THR A CA 1
ATOM 670 C C . THR A 1 85 ? 26.913 5.401 -30.793 1.00 85.94 85 THR A C 1
ATOM 672 O O . THR A 1 85 ? 26.185 4.588 -31.356 1.00 85.94 85 THR A O 1
ATOM 675 N N . ALA A 1 86 ? 26.732 5.740 -29.513 1.00 84.75 86 ALA A N 1
ATOM 676 C CA . ALA A 1 86 ? 25.692 5.149 -28.672 1.00 84.75 86 ALA A CA 1
ATOM 677 C C . ALA A 1 86 ? 24.282 5.423 -29.223 1.00 84.75 86 ALA A C 1
ATOM 679 O O . ALA A 1 86 ? 23.432 4.535 -29.239 1.00 84.75 86 ALA A O 1
ATOM 680 N N . ARG A 1 87 ? 24.032 6.646 -29.713 1.00 85.94 87 ARG A N 1
ATOM 681 C CA . ARG A 1 87 ? 22.764 7.016 -30.360 1.00 85.94 87 ARG A CA 1
ATOM 682 C C . ARG A 1 87 ? 22.537 6.214 -31.640 1.00 85.94 87 ARG A C 1
ATOM 684 O O . ARG A 1 87 ? 21.441 5.692 -31.817 1.00 85.94 87 ARG A O 1
ATOM 691 N N . LYS A 1 88 ? 23.560 6.086 -32.495 1.00 86.56 88 LYS A N 1
ATOM 692 C CA . LYS A 1 88 ? 23.492 5.276 -33.723 1.00 86.56 88 LYS A CA 1
ATOM 693 C C . LYS A 1 88 ? 23.170 3.811 -33.410 1.00 86.56 88 LYS A C 1
ATOM 695 O O . LYS A 1 88 ? 22.242 3.272 -33.999 1.00 86.56 88 LYS A O 1
ATOM 700 N N . ARG A 1 89 ? 23.862 3.196 -32.440 1.00 87.50 89 ARG A N 1
ATOM 701 C CA . ARG A 1 89 ? 23.620 1.798 -32.031 1.00 87.50 89 ARG A CA 1
ATOM 702 C C . ARG A 1 89 ? 22.203 1.580 -31.495 1.00 87.50 89 ARG A C 1
ATOM 704 O O . ARG A 1 89 ? 21.544 0.642 -31.923 1.00 87.50 89 ARG A O 1
ATOM 711 N N . ARG A 1 90 ? 21.701 2.467 -30.623 1.00 88.19 90 ARG A N 1
ATOM 712 C CA . ARG A 1 90 ? 20.315 2.378 -30.122 1.00 88.19 90 ARG A CA 1
ATOM 713 C C . ARG A 1 90 ? 19.280 2.501 -31.236 1.00 88.19 90 ARG A C 1
ATOM 715 O O . ARG A 1 90 ? 18.293 1.778 -31.202 1.00 88.19 90 ARG A O 1
ATOM 722 N N . LYS A 1 91 ? 19.508 3.393 -32.208 1.00 89.06 91 LYS A N 1
ATOM 723 C CA . LYS A 1 91 ? 18.621 3.531 -33.369 1.00 89.06 91 LYS A CA 1
ATOM 724 C C . LYS A 1 91 ? 18.607 2.246 -34.198 1.00 89.06 91 LYS A C 1
ATOM 726 O O . LYS A 1 91 ? 17.540 1.705 -34.416 1.00 89.06 91 LYS A O 1
ATOM 731 N N . LEU A 1 92 ? 19.778 1.710 -34.550 1.00 89.25 92 LEU A N 1
ATOM 732 C CA . LEU A 1 92 ? 19.870 0.452 -35.302 1.00 89.25 92 LEU A CA 1
ATOM 733 C C . LEU A 1 92 ? 19.184 -0.712 -34.578 1.00 89.25 92 LEU A C 1
ATOM 735 O O . LEU A 1 92 ? 18.454 -1.468 -35.204 1.00 89.25 92 LEU A O 1
ATOM 739 N N . MET A 1 93 ? 19.384 -0.843 -33.262 1.00 90.00 93 MET A N 1
ATOM 740 C CA . MET A 1 93 ? 18.703 -1.862 -32.456 1.00 90.00 93 MET A CA 1
ATOM 741 C C . MET A 1 93 ? 17.180 -1.716 -32.536 1.00 90.00 93 MET A C 1
ATOM 743 O O . MET A 1 93 ? 16.482 -2.709 -32.713 1.00 90.00 93 MET A O 1
ATOM 747 N N . PHE A 1 94 ? 16.675 -0.486 -32.424 1.00 90.25 94 PHE A N 1
ATOM 748 C CA . PHE A 1 94 ? 15.247 -0.209 -32.522 1.00 90.25 94 PHE A CA 1
ATOM 749 C C . PHE A 1 94 ? 14.699 -0.521 -33.923 1.00 90.25 94 PHE A C 1
ATOM 751 O O . PHE A 1 94 ? 13.723 -1.254 -34.030 1.00 90.25 94 PHE A O 1
ATOM 758 N N . ASP A 1 95 ? 15.374 -0.060 -34.980 1.00 88.19 95 ASP A N 1
ATOM 759 C CA . ASP A 1 95 ? 14.994 -0.304 -36.379 1.00 88.19 95 ASP A CA 1
ATOM 760 C C . ASP A 1 95 ? 14.979 -1.815 -36.705 1.00 88.19 95 ASP A C 1
ATOM 762 O O . ASP A 1 95 ? 14.144 -2.293 -37.472 1.00 88.19 95 ASP A O 1
ATOM 766 N N . HIS A 1 96 ? 15.893 -2.597 -36.118 1.00 89.38 96 HIS A N 1
ATOM 767 C CA . HIS A 1 96 ? 15.895 -4.056 -36.253 1.00 89.38 96 HIS A CA 1
ATOM 768 C C . HIS A 1 96 ? 14.767 -4.724 -35.467 1.00 89.38 96 HIS A C 1
ATOM 770 O O . HIS A 1 96 ? 14.110 -5.612 -36.004 1.00 89.38 96 HIS A O 1
ATOM 776 N N . ALA A 1 97 ? 14.527 -4.304 -34.223 1.00 90.19 97 ALA A N 1
ATOM 777 C CA . ALA A 1 97 ? 13.419 -4.823 -33.426 1.00 90.19 97 ALA A CA 1
ATOM 778 C C . ALA A 1 97 ? 12.068 -4.559 -34.100 1.00 90.19 97 ALA A C 1
ATOM 780 O O . ALA A 1 97 ? 11.192 -5.416 -34.053 1.00 90.19 97 ALA A O 1
ATOM 781 N N . GLU A 1 98 ? 11.930 -3.414 -34.765 1.00 88.31 98 GLU A N 1
ATOM 782 C CA . GLU A 1 98 ? 10.759 -3.067 -35.563 1.00 88.31 98 GLU A CA 1
ATOM 783 C C . GLU A 1 98 ? 10.537 -4.050 -36.709 1.00 88.31 98 GLU A C 1
ATOM 785 O O . GLU A 1 98 ? 9.461 -4.620 -36.817 1.00 88.31 98 GLU A O 1
ATOM 790 N N . ARG A 1 99 ? 11.572 -4.354 -37.498 1.00 87.44 99 ARG A N 1
ATOM 791 C CA . ARG A 1 99 ? 11.468 -5.332 -38.597 1.00 87.44 99 ARG A CA 1
ATOM 792 C C . ARG A 1 99 ? 11.133 -6.752 -38.139 1.00 87.44 99 ARG A C 1
ATOM 794 O O . ARG A 1 99 ? 10.595 -7.515 -38.929 1.00 87.44 99 ARG A O 1
ATOM 801 N N . ILE A 1 100 ? 11.524 -7.121 -36.918 1.00 89.06 100 ILE A N 1
ATOM 802 C CA . ILE A 1 100 ? 11.317 -8.471 -36.374 1.00 89.06 100 ILE A CA 1
ATOM 803 C C . ILE A 1 100 ? 9.923 -8.610 -35.752 1.00 89.06 100 ILE A C 1
ATOM 805 O O . ILE A 1 100 ? 9.279 -9.637 -35.936 1.00 89.06 100 ILE A O 1
ATOM 809 N N . ASN A 1 101 ? 9.480 -7.610 -34.985 1.00 86.12 101 ASN A N 1
ATOM 810 C CA . ASN A 1 101 ? 8.281 -7.721 -34.147 1.00 86.12 101 ASN A CA 1
ATOM 811 C C . ASN A 1 101 ? 7.036 -7.060 -34.752 1.00 86.12 101 ASN A C 1
ATOM 813 O O . ASN A 1 101 ? 5.931 -7.359 -34.304 1.00 86.12 101 ASN A O 1
ATOM 817 N N . ASP A 1 102 ? 7.182 -6.162 -35.728 1.00 80.19 102 ASP A N 1
ATOM 818 C CA . ASP A 1 102 ? 6.041 -5.566 -36.424 1.00 80.19 102 ASP A CA 1
ATOM 819 C C . ASP A 1 102 ? 5.671 -6.378 -37.669 1.00 80.19 102 ASP A C 1
ATOM 821 O O . ASP A 1 102 ? 6.517 -6.741 -38.488 1.00 80.19 102 ASP A O 1
ATOM 825 N N . ARG A 1 103 ? 4.372 -6.621 -37.842 1.00 68.44 103 ARG A N 1
ATOM 826 C CA . ARG A 1 103 ? 3.818 -7.220 -39.056 1.00 68.44 103 ARG A CA 1
ATOM 827 C C . ARG A 1 103 ? 3.187 -6.113 -39.885 1.00 68.44 103 ARG A C 1
ATOM 829 O O . ARG A 1 103 ? 1.988 -5.900 -39.761 1.00 68.44 103 ARG A O 1
ATOM 836 N N . SER A 1 104 ? 4.000 -5.442 -40.706 1.00 65.94 104 SER A N 1
ATOM 837 C CA . SER A 1 104 ? 3.594 -4.469 -41.738 1.00 65.94 104 SER A CA 1
ATOM 838 C C . SER A 1 104 ? 2.312 -3.705 -41.382 1.00 65.94 104 SER A C 1
ATOM 840 O O . SER A 1 104 ? 1.321 -3.786 -42.111 1.00 65.94 104 SER A O 1
ATOM 842 N N . SER A 1 105 ? 2.295 -3.047 -40.221 1.00 64.75 105 SER A N 1
ATOM 843 C CA . SER A 1 105 ? 1.143 -2.255 -39.805 1.00 64.75 105 SER A CA 1
ATOM 844 C C . SER A 1 105 ? 1.386 -0.792 -40.167 1.00 64.75 105 SER A C 1
ATOM 846 O O . SER A 1 105 ? 2.419 -0.226 -39.817 1.00 64.75 105 SER A O 1
ATOM 848 N N . ASP A 1 106 ? 0.426 -0.151 -40.838 1.00 73.25 106 ASP A N 1
ATOM 849 C CA . ASP A 1 106 ? 0.514 1.285 -41.169 1.00 73.25 106 ASP A CA 1
ATOM 850 C C . ASP A 1 106 ? 0.373 2.183 -39.920 1.00 73.25 106 ASP A C 1
ATOM 852 O O . ASP A 1 106 ? 0.487 3.408 -39.983 1.00 73.25 106 ASP A O 1
ATOM 856 N N . ASN A 1 107 ? 0.115 1.587 -38.750 1.00 82.88 107 ASN A N 1
ATOM 857 C CA . ASN A 1 107 ? -0.041 2.301 -37.493 1.00 82.88 107 ASN A CA 1
ATOM 858 C C . ASN A 1 107 ? 1.300 2.440 -36.756 1.00 82.88 107 ASN A C 1
ATOM 860 O O . ASN A 1 107 ? 1.690 1.584 -35.959 1.00 82.88 107 ASN A O 1
ATOM 864 N N . GLU A 1 108 ? 1.941 3.593 -36.935 1.00 83.62 108 GLU A N 1
ATOM 865 C CA . GLU A 1 108 ? 3.213 3.963 -36.296 1.00 83.62 108 GLU A CA 1
ATOM 866 C C . GLU A 1 108 ? 3.232 3.788 -34.763 1.00 83.62 108 GLU A C 1
ATOM 868 O O . GLU A 1 108 ? 4.252 3.417 -34.176 1.00 83.62 108 GLU A O 1
ATOM 873 N N . SER A 1 109 ? 2.103 4.005 -34.077 1.00 84.62 109 SER A N 1
ATOM 874 C CA . SER A 1 109 ? 2.032 3.839 -32.617 1.00 84.62 109 SER A CA 1
ATOM 875 C C . SER A 1 109 ? 2.077 2.368 -32.187 1.00 84.62 109 SER A C 1
ATOM 877 O O . SER A 1 109 ? 2.765 2.025 -31.219 1.00 84.62 109 SER A O 1
ATOM 879 N N . LEU A 1 110 ? 1.389 1.496 -32.930 1.00 85.00 110 LEU A N 1
ATOM 880 C CA . LEU A 1 110 ? 1.356 0.054 -32.694 1.00 85.00 110 LEU A CA 1
ATOM 881 C C . LEU A 1 110 ? 2.706 -0.571 -33.047 1.00 85.00 110 LEU A C 1
ATOM 883 O O . LEU A 1 110 ? 3.235 -1.372 -32.276 1.00 85.00 110 LEU A O 1
ATOM 887 N N . LYS A 1 111 ? 3.289 -0.134 -34.165 1.00 85.69 111 LYS A N 1
ATOM 888 C CA . LYS A 1 111 ? 4.628 -0.506 -34.614 1.00 85.69 111 LYS A CA 1
ATOM 889 C C . LYS A 1 111 ? 5.670 -0.203 -33.544 1.00 85.69 111 LYS A C 1
ATOM 891 O O . LYS A 1 111 ? 6.353 -1.104 -33.060 1.00 85.69 111 LYS A O 1
ATOM 896 N N . ARG A 1 112 ? 5.714 1.048 -33.066 1.00 89.06 112 ARG A N 1
ATOM 897 C CA . ARG A 1 112 ? 6.625 1.466 -31.991 1.00 89.06 112 ARG A CA 1
ATOM 898 C C . ARG A 1 112 ? 6.447 0.627 -30.727 1.00 89.06 112 ARG A C 1
ATOM 900 O O . ARG A 1 112 ? 7.443 0.255 -30.106 1.00 89.06 112 ARG A O 1
ATOM 907 N N . LYS A 1 113 ? 5.202 0.365 -30.321 1.00 90.94 113 LYS A N 1
ATOM 908 C CA . LYS A 1 113 ? 4.904 -0.438 -29.131 1.00 90.94 113 LYS A CA 1
ATOM 909 C C . LYS A 1 113 ? 5.396 -1.877 -29.292 1.00 90.94 113 LYS A C 1
ATOM 911 O O . LYS A 1 113 ? 6.107 -2.354 -28.418 1.00 90.94 113 LYS A O 1
ATOM 916 N N . SER A 1 114 ? 5.109 -2.514 -30.424 1.00 90.62 114 SER A N 1
ATOM 917 C CA . SER A 1 114 ? 5.519 -3.893 -30.718 1.00 90.62 114 SER A CA 1
ATOM 918 C C . SER A 1 114 ? 7.043 -4.051 -30.697 1.00 90.62 114 SER A C 1
ATOM 920 O O . SER A 1 114 ? 7.562 -4.995 -30.102 1.00 90.62 114 SER A O 1
ATOM 922 N N . SER A 1 115 ? 7.783 -3.076 -31.240 1.00 92.50 115 SER A N 1
ATOM 923 C CA . SER A 1 115 ? 9.250 -3.032 -31.145 1.00 92.50 115 SER A CA 1
ATOM 924 C C . SER A 1 115 ? 9.739 -2.957 -29.697 1.00 92.50 115 SER A C 1
ATOM 926 O O . SER A 1 115 ? 10.670 -3.669 -29.319 1.00 92.50 115 SER A O 1
ATOM 928 N N . LEU A 1 116 ? 9.135 -2.088 -28.877 1.00 93.44 116 LEU A N 1
ATOM 929 C CA . LEU A 1 116 ? 9.504 -1.942 -27.465 1.00 93.44 116 LEU A CA 1
ATOM 930 C C . LEU A 1 116 ? 9.177 -3.202 -26.660 1.00 93.44 116 LEU A C 1
ATOM 932 O O . LEU A 1 116 ? 10.010 -3.624 -25.859 1.00 93.44 116 LEU A O 1
ATOM 936 N N . ASP A 1 117 ? 8.017 -3.810 -26.900 1.00 93.06 117 ASP A N 1
ATOM 937 C CA . ASP A 1 117 ? 7.579 -5.039 -26.239 1.00 93.06 117 ASP A CA 1
ATOM 938 C C . ASP A 1 117 ? 8.508 -6.209 -26.595 1.00 93.06 117 ASP A C 1
ATOM 940 O O . ASP A 1 117 ? 8.919 -6.957 -25.707 1.00 93.06 117 ASP A O 1
ATOM 944 N N . GLY A 1 118 ? 8.935 -6.322 -27.858 1.00 93.94 118 GLY A N 1
ATOM 945 C CA . GLY A 1 118 ? 9.918 -7.320 -28.286 1.00 93.94 118 GLY A CA 1
ATOM 946 C C . GLY A 1 118 ? 11.290 -7.129 -27.629 1.00 93.94 118 GLY A C 1
ATOM 947 O O . GLY A 1 118 ? 11.870 -8.088 -27.111 1.00 93.94 118 GLY A O 1
ATOM 948 N N . ILE A 1 119 ? 11.792 -5.887 -27.573 1.00 94.44 119 ILE A N 1
ATOM 949 C CA . ILE A 1 119 ? 13.054 -5.559 -26.881 1.00 94.44 119 ILE A CA 1
ATOM 950 C C . ILE A 1 119 ? 12.953 -5.901 -25.390 1.00 94.44 119 ILE A C 1
ATOM 952 O O . ILE A 1 119 ? 13.862 -6.520 -24.836 1.00 94.44 119 ILE A O 1
ATOM 956 N N . TRP A 1 120 ? 11.855 -5.512 -24.739 1.00 94.38 120 TRP A N 1
ATOM 957 C CA . TRP A 1 120 ? 11.623 -5.772 -23.320 1.00 94.38 120 TRP A CA 1
ATOM 958 C C . TRP A 1 120 ? 11.511 -7.268 -23.018 1.00 94.38 120 TRP A C 1
ATOM 960 O O . TRP A 1 120 ? 12.188 -7.758 -22.115 1.00 94.38 120 TRP A O 1
ATOM 970 N N . SER A 1 121 ? 10.708 -7.996 -23.796 1.00 94.38 121 SER A N 1
ATOM 971 C CA . SER A 1 121 ? 10.532 -9.445 -23.666 1.00 94.38 121 SER A CA 1
ATOM 972 C C . SER A 1 121 ? 11.856 -10.184 -23.849 1.00 94.38 121 SER A C 1
ATOM 974 O O . SER A 1 121 ? 12.185 -11.087 -23.084 1.00 94.38 121 SER A O 1
ATOM 976 N N . THR A 1 122 ? 12.676 -9.760 -24.811 1.00 94.69 122 THR A N 1
ATOM 977 C CA . THR A 1 122 ? 14.007 -10.348 -24.997 1.00 94.69 122 THR A CA 1
ATOM 978 C C . THR A 1 122 ? 14.884 -10.088 -23.778 1.00 94.69 122 THR A C 1
ATOM 980 O O . THR A 1 122 ? 15.442 -11.026 -23.217 1.00 94.69 122 THR A O 1
ATOM 983 N N . LEU A 1 123 ? 14.946 -8.832 -23.319 1.00 93.38 123 LEU A N 1
ATOM 984 C CA . LEU A 1 123 ? 15.776 -8.432 -22.186 1.00 93.38 123 LEU A CA 1
ATOM 985 C C . LEU A 1 123 ? 15.407 -9.182 -20.899 1.00 93.38 123 LEU A C 1
ATOM 987 O O . LEU A 1 123 ? 16.302 -9.644 -20.195 1.00 93.38 123 LEU A O 1
ATOM 991 N N . ILE A 1 124 ? 14.114 -9.304 -20.582 1.00 92.88 124 ILE A N 1
ATOM 992 C CA . ILE A 1 124 ? 13.667 -9.939 -19.334 1.00 92.88 124 ILE A CA 1
ATOM 993 C C . ILE A 1 124 ? 13.891 -11.454 -19.329 1.00 92.88 124 ILE A C 1
ATOM 995 O O . ILE A 1 124 ? 14.111 -12.022 -18.265 1.00 92.88 124 ILE A O 1
ATOM 999 N N . ASN A 1 125 ? 13.873 -12.094 -20.502 1.00 94.19 125 ASN A N 1
ATOM 1000 C CA . ASN A 1 125 ? 14.127 -13.528 -20.633 1.00 94.19 125 ASN A CA 1
ATOM 1001 C C . ASN A 1 125 ? 15.622 -13.861 -20.749 1.00 94.19 125 ASN A C 1
ATOM 1003 O O . ASN A 1 125 ? 16.012 -14.991 -20.470 1.00 94.19 125 ASN A O 1
ATOM 1007 N N . SER A 1 126 ? 16.463 -12.904 -21.157 1.00 93.56 126 SER A N 1
ATOM 1008 C CA . SER A 1 126 ? 17.910 -13.112 -21.289 1.00 93.56 126 SER A CA 1
ATOM 1009 C C . SER A 1 126 ? 18.721 -12.685 -20.064 1.00 93.56 126 SER A C 1
ATOM 1011 O O . SER A 1 126 ? 19.818 -13.195 -19.862 1.00 93.56 126 SER A O 1
ATOM 1013 N N . ALA A 1 127 ? 18.235 -11.709 -19.292 1.00 93.25 127 ALA A N 1
ATOM 1014 C CA . ALA A 1 127 ? 18.963 -11.144 -18.159 1.00 93.25 127 ALA A CA 1
ATOM 1015 C C . ALA A 1 127 ? 18.624 -11.863 -16.848 1.00 93.25 127 ALA A C 1
ATOM 1017 O O . ALA A 1 127 ? 17.475 -12.213 -16.580 1.00 93.25 127 ALA A O 1
ATOM 1018 N N . SER A 1 128 ? 19.618 -12.004 -15.977 1.00 94.75 128 SER A N 1
ATOM 1019 C CA . SER A 1 128 ? 19.402 -12.436 -14.599 1.00 94.75 128 SER A CA 1
ATOM 1020 C C . SER A 1 128 ? 18.673 -11.363 -13.780 1.00 94.75 128 SER A C 1
ATOM 1022 O O . SER A 1 128 ? 18.708 -10.163 -14.074 1.00 94.75 128 SER A O 1
ATOM 1024 N N . ALA A 1 129 ? 18.067 -11.781 -12.666 1.00 93.88 129 ALA A N 1
ATOM 1025 C CA . ALA A 1 129 ? 17.425 -10.858 -11.731 1.00 93.88 129 ALA A CA 1
ATOM 1026 C C . ALA A 1 129 ? 18.400 -9.794 -11.181 1.00 93.88 129 ALA A C 1
ATOM 1028 O O . ALA A 1 129 ? 18.009 -8.645 -10.967 1.00 93.88 129 ALA A O 1
ATOM 1029 N N . GLN A 1 130 ? 19.674 -10.155 -10.979 1.00 92.69 130 GLN A N 1
ATOM 1030 C CA . GLN A 1 130 ? 20.705 -9.234 -10.491 1.00 92.69 130 GLN A CA 1
ATOM 1031 C C . GLN A 1 130 ? 21.067 -8.170 -11.533 1.00 92.69 130 GLN A C 1
ATOM 1033 O O . GLN A 1 130 ? 21.170 -6.988 -11.196 1.00 92.69 130 GLN A O 1
ATOM 1038 N N . GLU A 1 131 ? 21.206 -8.559 -12.802 1.00 90.94 131 GLU A N 1
ATOM 1039 C CA . GLU A 1 131 ? 21.456 -7.618 -13.899 1.00 90.94 131 GLU A CA 1
ATOM 1040 C C . GLU A 1 131 ? 20.284 -6.650 -14.067 1.00 90.94 131 GLU A C 1
ATOM 1042 O O . GLU A 1 131 ? 20.489 -5.435 -14.113 1.00 90.94 131 GLU A O 1
ATOM 1047 N N . MET A 1 132 ? 19.052 -7.171 -14.058 1.00 92.31 132 MET A N 1
ATOM 1048 C CA . MET A 1 132 ? 17.843 -6.356 -14.168 1.00 92.31 132 MET A CA 1
ATOM 1049 C C . MET A 1 132 ? 17.747 -5.325 -13.040 1.00 92.31 132 MET A C 1
ATOM 1051 O O . MET A 1 132 ? 17.528 -4.136 -13.292 1.00 92.31 132 MET A O 1
ATOM 1055 N N . LYS A 1 133 ? 17.981 -5.764 -11.797 1.00 92.06 133 LYS A N 1
ATOM 1056 C CA . LYS A 1 133 ? 18.043 -4.876 -10.633 1.00 92.06 133 LYS A CA 1
ATOM 1057 C C . LYS A 1 133 ? 19.088 -3.777 -10.840 1.00 92.06 133 LYS A C 1
ATOM 1059 O O . LYS A 1 133 ? 18.765 -2.602 -10.682 1.00 92.06 133 LYS A O 1
ATOM 1064 N N . SER A 1 134 ? 20.297 -4.132 -11.283 1.00 90.56 134 SER A N 1
ATOM 1065 C CA . SER A 1 134 ? 21.365 -3.158 -11.543 1.00 90.56 134 SER A CA 1
ATOM 1066 C C . SER A 1 134 ? 20.968 -2.111 -12.592 1.00 90.56 134 SER A C 1
ATOM 1068 O O . SER A 1 134 ? 21.262 -0.923 -12.429 1.00 90.56 134 SER A O 1
ATOM 1070 N N . TYR A 1 135 ? 20.271 -2.514 -13.660 1.00 90.19 135 TYR A N 1
ATOM 1071 C CA . TYR A 1 135 ? 19.794 -1.587 -14.693 1.00 90.19 135 TYR A CA 1
ATOM 1072 C C . TYR A 1 135 ? 18.747 -0.603 -14.166 1.00 90.19 135 TYR A C 1
ATOM 1074 O O . TYR A 1 135 ? 18.790 0.586 -14.513 1.00 90.19 135 TYR A O 1
ATOM 1082 N N . MET A 1 136 ? 17.827 -1.087 -13.328 1.00 91.38 136 MET A N 1
ATOM 1083 C CA . MET A 1 136 ? 16.767 -0.282 -12.720 1.00 91.38 136 MET A CA 1
ATOM 1084 C C . MET A 1 136 ? 17.321 0.701 -11.685 1.00 91.38 136 MET A C 1
ATOM 1086 O O . MET A 1 136 ? 17.017 1.892 -11.767 1.00 91.38 136 MET A O 1
ATOM 1090 N N . GLU A 1 137 ? 18.189 0.243 -10.779 1.00 90.50 137 GLU A N 1
ATOM 1091 C CA . GLU A 1 137 ? 18.812 1.074 -9.735 1.00 90.50 137 GLU A CA 1
ATOM 1092 C C . GLU A 1 137 ? 19.661 2.210 -10.315 1.00 90.50 137 GLU A C 1
ATOM 1094 O O . GLU A 1 137 ? 19.753 3.288 -9.739 1.00 90.50 137 GLU A O 1
ATOM 1099 N N . LYS A 1 138 ? 20.251 2.011 -11.496 1.00 89.44 138 LYS A N 1
ATOM 1100 C CA . LYS A 1 138 ? 21.068 3.031 -12.171 1.00 89.44 138 LYS A CA 1
ATOM 1101 C C . LYS A 1 138 ? 20.267 3.910 -13.131 1.0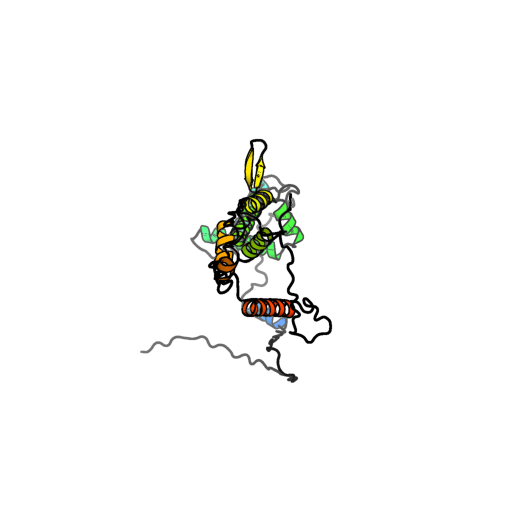0 89.44 138 LYS A C 1
ATOM 1103 O O . LYS A 1 138 ? 20.860 4.752 -13.811 1.00 89.44 138 LYS A O 1
ATOM 1108 N N . SER A 1 139 ? 18.949 3.721 -13.241 1.00 91.06 139 SER A N 1
ATOM 1109 C CA . SER A 1 139 ? 18.100 4.457 -14.182 1.00 91.06 139 SER A CA 1
ATOM 1110 C C . SER A 1 139 ? 17.399 5.634 -13.508 1.00 91.06 139 SER A C 1
ATOM 1112 O O . SER A 1 139 ? 16.436 5.431 -12.767 1.00 91.06 139 SER A O 1
ATOM 1114 N N . PRO A 1 140 ? 17.757 6.892 -13.842 1.00 89.81 140 PRO A N 1
ATOM 1115 C CA . PRO A 1 140 ? 17.038 8.048 -13.317 1.00 89.81 140 PRO A CA 1
ATOM 1116 C C . PRO A 1 140 ? 15.567 8.046 -13.734 1.00 89.81 140 PRO A C 1
ATOM 1118 O O . PRO A 1 140 ? 14.719 8.463 -12.964 1.00 89.81 140 PRO A O 1
ATOM 1121 N N . LEU A 1 141 ? 15.248 7.560 -14.944 1.00 90.88 141 LEU A N 1
ATOM 1122 C CA . LEU A 1 141 ? 13.861 7.505 -15.415 1.00 90.88 141 LEU A CA 1
ATOM 1123 C C . LEU A 1 141 ? 13.019 6.577 -14.530 1.00 90.88 141 LEU A C 1
ATOM 1125 O O . LEU A 1 141 ? 11.901 6.939 -14.165 1.00 90.88 141 LEU A O 1
ATOM 1129 N N . VAL A 1 142 ? 13.569 5.408 -14.187 1.00 92.94 142 VAL A N 1
ATOM 1130 C CA . VAL A 1 142 ? 12.883 4.405 -13.368 1.00 92.94 142 VAL A CA 1
ATOM 1131 C C . VAL A 1 142 ? 12.735 4.904 -11.936 1.00 92.94 142 VAL A C 1
ATOM 1133 O O . VAL A 1 142 ? 11.620 4.935 -11.424 1.00 92.94 142 VAL A O 1
ATOM 1136 N N . LEU A 1 143 ? 13.827 5.371 -11.326 1.00 92.06 143 LEU A N 1
ATOM 1137 C CA . LEU A 1 143 ? 13.832 5.820 -9.935 1.00 92.06 143 LEU A CA 1
ATOM 1138 C C . LEU A 1 143 ? 12.954 7.051 -9.684 1.00 92.06 143 LEU A C 1
ATOM 1140 O O . LEU A 1 143 ? 12.341 7.143 -8.627 1.00 92.06 143 LEU A O 1
ATOM 1144 N N . THR A 1 144 ? 12.890 8.010 -10.615 1.00 92.06 144 THR A N 1
ATOM 1145 C CA . THR A 1 144 ? 12.171 9.271 -10.361 1.00 92.06 144 THR A CA 1
ATOM 1146 C C . THR A 1 144 ? 10.748 9.301 -10.892 1.00 92.06 144 THR A C 1
ATOM 1148 O O . THR A 1 144 ? 9.987 10.151 -10.449 1.00 92.06 144 THR A O 1
ATOM 1151 N N . ASN A 1 145 ? 10.389 8.432 -11.844 1.00 92.62 145 ASN A N 1
ATOM 1152 C CA . ASN A 1 145 ? 9.065 8.469 -12.475 1.00 92.62 145 ASN A CA 1
ATOM 1153 C C . ASN A 1 145 ? 8.342 7.127 -12.374 1.00 92.62 145 ASN A C 1
ATOM 1155 O O . ASN A 1 145 ? 7.227 7.078 -11.865 1.00 92.62 145 ASN A O 1
ATOM 1159 N N . VAL A 1 146 ? 8.974 6.036 -12.823 1.00 94.75 146 VAL A N 1
ATOM 1160 C CA . VAL A 1 146 ? 8.298 4.731 -12.925 1.00 94.75 146 VAL A CA 1
ATOM 1161 C C . VAL A 1 146 ? 7.983 4.159 -11.545 1.00 94.75 146 VAL A C 1
ATOM 1163 O O . VAL A 1 146 ? 6.825 3.859 -11.269 1.00 94.75 146 VAL A O 1
ATOM 1166 N N . ILE A 1 147 ? 8.982 4.044 -10.661 1.00 95.25 147 ILE A N 1
ATOM 1167 C CA . ILE A 1 147 ? 8.768 3.475 -9.325 1.00 95.25 147 ILE A CA 1
ATOM 1168 C C . ILE A 1 147 ? 7.790 4.334 -8.510 1.00 95.25 147 ILE A C 1
ATOM 1170 O O . ILE A 1 147 ? 6.822 3.766 -8.005 1.00 95.25 147 ILE A O 1
ATOM 1174 N N . PRO A 1 148 ? 7.942 5.673 -8.432 1.00 96.00 148 PRO A N 1
ATOM 1175 C CA . PRO A 1 148 ? 6.954 6.520 -7.771 1.00 96.00 148 PRO A CA 1
ATOM 1176 C C . PRO A 1 148 ? 5.534 6.340 -8.301 1.00 96.00 148 PRO A C 1
ATOM 1178 O O . PRO A 1 148 ? 4.612 6.271 -7.498 1.00 96.00 148 PRO A O 1
ATOM 1181 N N . SER A 1 149 ? 5.339 6.225 -9.618 1.00 96.75 149 SER A N 1
ATOM 1182 C CA . SER A 1 149 ? 4.009 5.996 -10.196 1.00 96.75 149 SER A CA 1
ATOM 1183 C C . SER A 1 149 ? 3.402 4.683 -9.701 1.00 96.75 149 SER A C 1
ATOM 1185 O O . SER A 1 149 ? 2.314 4.687 -9.136 1.00 96.75 149 SER A O 1
ATOM 1187 N N . ILE A 1 150 ? 4.134 3.571 -9.839 1.00 96.12 150 ILE A N 1
ATOM 1188 C CA . ILE A 1 150 ? 3.650 2.235 -9.456 1.00 96.12 150 ILE A CA 1
ATOM 1189 C C . ILE A 1 150 ? 3.361 2.165 -7.953 1.00 96.12 150 ILE A C 1
ATOM 1191 O O . ILE A 1 150 ? 2.320 1.660 -7.530 1.00 96.12 150 ILE A O 1
ATOM 1195 N N . VAL A 1 151 ? 4.286 2.674 -7.137 1.00 96.56 151 VAL A N 1
ATOM 1196 C CA . VAL A 1 151 ? 4.151 2.659 -5.680 1.00 96.56 151 VAL A CA 1
ATOM 1197 C C . VAL A 1 151 ? 2.981 3.532 -5.249 1.00 96.56 151 VAL A C 1
ATOM 1199 O O . VAL A 1 151 ? 2.167 3.084 -4.450 1.00 96.56 151 VAL A O 1
ATOM 1202 N N . ASN A 1 152 ? 2.856 4.752 -5.775 1.00 96.00 152 ASN A N 1
ATOM 1203 C CA . ASN A 1 152 ? 1.785 5.656 -5.363 1.00 96.00 152 ASN A CA 1
ATOM 1204 C C . ASN A 1 152 ? 0.399 5.133 -5.775 1.00 96.00 152 ASN A C 1
ATOM 1206 O O . ASN A 1 152 ? -0.547 5.295 -5.006 1.00 96.00 152 ASN A O 1
ATOM 1210 N N . ASP A 1 153 ? 0.274 4.434 -6.906 1.00 96.69 153 ASP A N 1
ATOM 1211 C CA . ASP A 1 153 ? -0.973 3.750 -7.273 1.00 96.69 153 ASP A CA 1
ATOM 1212 C C . ASP A 1 153 ? -1.336 2.657 -6.256 1.00 96.69 153 ASP A C 1
ATOM 1214 O O . ASP A 1 153 ? -2.497 2.512 -5.860 1.00 96.69 153 ASP A O 1
ATOM 1218 N N . ALA A 1 154 ? -0.343 1.895 -5.787 1.00 96.44 154 ALA A N 1
ATOM 1219 C CA . ALA A 1 154 ? -0.538 0.897 -4.738 1.00 96.44 154 ALA A CA 1
ATOM 1220 C C . ALA A 1 154 ? -0.880 1.540 -3.383 1.00 96.44 154 ALA A C 1
ATOM 1222 O O . ALA A 1 154 ? -1.745 1.033 -2.668 1.00 96.44 154 ALA A O 1
ATOM 1223 N N . VAL A 1 155 ? -0.257 2.675 -3.052 1.00 95.75 155 VAL A N 1
ATOM 1224 C CA . VAL A 1 155 ? -0.547 3.464 -1.846 1.00 95.75 155 VAL A CA 1
ATOM 1225 C C . VAL A 1 155 ? -2.002 3.925 -1.851 1.00 95.75 155 VAL A C 1
ATOM 1227 O O . VAL A 1 155 ? -2.713 3.676 -0.883 1.00 95.75 155 VAL A O 1
ATOM 1230 N N . VAL A 1 156 ? -2.486 4.514 -2.948 1.00 95.31 156 VAL A N 1
ATOM 1231 C CA . VAL A 1 156 ? -3.882 4.976 -3.058 1.00 95.31 156 VAL A CA 1
ATOM 1232 C C . VAL A 1 156 ? -4.864 3.816 -2.888 1.00 95.31 156 VAL A C 1
ATOM 1234 O O . VAL A 1 156 ? -5.855 3.946 -2.165 1.00 95.31 156 VAL A O 1
ATOM 1237 N N . LYS A 1 157 ? -4.578 2.658 -3.498 1.00 96.25 157 LYS A N 1
ATOM 1238 C CA . LYS A 1 157 ? -5.388 1.442 -3.314 1.00 96.25 157 LYS A CA 1
ATOM 1239 C C . LYS A 1 157 ? -5.384 0.973 -1.860 1.00 96.25 157 LYS A C 1
ATOM 1241 O O . LYS A 1 157 ? -6.434 0.613 -1.334 1.00 96.25 157 LYS A O 1
ATOM 1246 N N . TYR A 1 158 ? -4.224 0.992 -1.204 1.00 96.56 158 TYR A N 1
ATOM 1247 C CA . TYR A 1 158 ? -4.109 0.628 0.204 1.00 96.56 158 TYR A CA 1
ATOM 1248 C C . TYR A 1 158 ? -4.900 1.582 1.103 1.00 96.56 158 TYR A C 1
ATOM 1250 O O . TYR A 1 158 ? -5.641 1.110 1.963 1.00 96.56 158 TYR A O 1
ATOM 1258 N N . GLU A 1 159 ? -4.813 2.896 0.882 1.00 95.31 159 GLU A N 1
ATOM 1259 C CA . GLU A 1 159 ? -5.491 3.917 1.694 1.00 95.31 159 GLU A CA 1
ATOM 1260 C C . GLU A 1 159 ? -7.018 3.720 1.751 1.00 95.31 159 GLU A C 1
ATOM 1262 O O . GLU A 1 159 ? -7.643 4.034 2.766 1.00 95.31 159 GLU A O 1
ATOM 1267 N N . HIS A 1 160 ? -7.603 3.129 0.703 1.00 94.75 160 HIS A N 1
ATOM 1268 C CA . HIS A 1 160 ? -9.033 2.815 0.588 1.00 94.75 160 HIS A CA 1
ATOM 1269 C C . HIS A 1 160 ? -9.385 1.358 0.934 1.00 94.75 160 HIS A C 1
ATOM 1271 O O . HIS A 1 160 ? -10.533 0.944 0.790 1.00 94.75 160 HIS A O 1
ATOM 1277 N N . SER A 1 161 ? -8.412 0.559 1.368 1.00 96.25 161 SER A N 1
ATOM 1278 C CA . SER A 1 161 ? -8.603 -0.868 1.619 1.00 96.25 161 SER A CA 1
ATOM 1279 C C . SER A 1 161 ? -9.110 -1.169 3.032 1.00 96.25 161 SER A C 1
ATOM 1281 O O . SER A 1 161 ? -8.857 -0.431 3.987 1.00 96.25 161 SER A O 1
ATOM 1283 N N . GLN A 1 162 ? -9.728 -2.343 3.185 1.00 95.31 162 GLN A N 1
ATOM 1284 C CA . GLN A 1 162 ? -10.076 -2.907 4.494 1.00 95.31 162 GLN A CA 1
ATOM 1285 C C . GLN A 1 162 ? -8.851 -3.114 5.396 1.00 95.31 162 GLN A C 1
ATOM 1287 O O . GLN A 1 162 ? -8.936 -2.935 6.606 1.00 95.31 162 GLN A O 1
ATOM 1292 N N . LYS A 1 163 ? -7.680 -3.421 4.821 1.00 96.50 163 LYS A N 1
ATOM 1293 C CA . LYS A 1 163 ? -6.437 -3.550 5.598 1.00 96.50 163 LYS A CA 1
ATOM 1294 C C . LYS A 1 163 ? -6.075 -2.239 6.299 1.00 96.50 163 LYS A C 1
ATOM 1296 O O . LYS A 1 163 ? -5.711 -2.260 7.470 1.00 96.50 163 LYS A O 1
ATOM 1301 N N . ASN A 1 164 ? -6.237 -1.104 5.615 1.00 97.06 164 ASN A N 1
ATOM 1302 C CA . ASN A 1 164 ? -6.003 0.203 6.224 1.00 97.06 164 ASN A CA 1
ATOM 1303 C C . ASN A 1 164 ? -7.054 0.545 7.288 1.00 97.06 164 ASN A C 1
ATOM 1305 O O . ASN A 1 164 ? -6.709 1.154 8.298 1.00 97.06 164 ASN A O 1
ATOM 1309 N N . LEU A 1 165 ? -8.314 0.131 7.104 1.00 95.88 165 LEU A N 1
ATOM 1310 C CA . LEU A 1 165 ? -9.338 0.266 8.145 1.00 95.88 165 LEU A CA 1
ATOM 1311 C C . LEU A 1 165 ? -8.937 -0.493 9.417 1.00 95.88 165 LEU A C 1
ATOM 1313 O O . LEU A 1 165 ? -8.938 0.101 10.490 1.00 95.88 165 LEU A O 1
ATOM 1317 N N . VAL A 1 166 ? -8.540 -1.764 9.298 1.00 95.00 166 VAL A N 1
ATOM 1318 C CA . VAL A 1 166 ? -8.092 -2.584 10.439 1.00 95.00 166 VAL A CA 1
ATOM 1319 C C . VAL A 1 166 ? -6.895 -1.941 11.143 1.00 95.00 166 VAL A C 1
ATOM 1321 O O . VAL A 1 166 ? -6.909 -1.802 12.364 1.00 95.00 166 VAL A O 1
ATOM 1324 N N . GLN A 1 167 ? -5.898 -1.472 10.387 1.00 95.25 167 GLN A N 1
ATOM 1325 C CA . GLN A 1 167 ? -4.751 -0.757 10.952 1.00 95.25 167 GLN A CA 1
ATOM 1326 C C . GLN A 1 167 ? -5.179 0.525 11.685 1.00 95.25 167 GLN A C 1
ATOM 1328 O O . GLN A 1 167 ? -4.716 0.805 12.788 1.00 95.25 167 GLN A O 1
ATOM 1333 N N . SER A 1 168 ? -6.098 1.287 11.092 1.00 96.12 168 SER A N 1
ATOM 1334 C CA . SER A 1 168 ? -6.621 2.531 11.666 1.00 96.12 168 SER A CA 1
ATOM 1335 C C . SER A 1 168 ? -7.423 2.282 12.948 1.00 96.12 168 SER A C 1
ATOM 1337 O O . SER A 1 168 ? -7.306 3.048 13.902 1.00 96.12 168 SER A O 1
ATOM 1339 N N . LEU A 1 169 ? -8.193 1.190 13.010 1.00 94.75 169 LEU A N 1
ATOM 1340 C CA . LEU A 1 169 ? -8.862 0.742 14.234 1.00 94.75 169 LEU A CA 1
ATOM 1341 C C . LEU A 1 169 ? -7.841 0.351 15.307 1.00 94.75 169 LEU A C 1
ATOM 1343 O O . LEU A 1 169 ? -7.997 0.751 16.456 1.00 94.75 169 LEU A O 1
ATOM 1347 N N . GLY A 1 170 ? -6.764 -0.346 14.936 1.00 93.56 170 GLY A N 1
ATOM 1348 C CA . GLY A 1 170 ? -5.666 -0.652 15.856 1.00 93.56 170 GLY A CA 1
ATOM 1349 C C . GLY A 1 170 ? -5.099 0.606 16.517 1.00 93.56 170 GLY A C 1
ATOM 1350 O O . GLY A 1 170 ? -4.993 0.666 17.738 1.00 93.56 170 GLY A O 1
ATOM 1351 N N . VAL A 1 171 ? -4.838 1.653 15.729 1.00 93.69 171 VAL A N 1
ATOM 1352 C CA . VAL A 1 171 ? -4.345 2.949 16.233 1.00 93.69 171 VAL A CA 1
ATOM 1353 C C . VAL A 1 171 ? -5.377 3.671 17.108 1.00 93.69 171 VAL A C 1
ATOM 1355 O O . VAL A 1 171 ? -5.003 4.339 18.078 1.00 93.69 171 VAL A O 1
ATOM 1358 N N . LEU A 1 172 ? -6.672 3.543 16.791 1.00 93.94 172 LEU A N 1
ATOM 1359 C CA . LEU A 1 172 ? -7.761 4.113 17.589 1.00 93.94 172 LEU A CA 1
ATOM 1360 C C . LEU A 1 172 ? -7.832 3.486 18.986 1.00 93.94 172 LEU A C 1
ATOM 1362 O O . LEU A 1 172 ? -8.012 4.226 19.950 1.00 93.94 172 LEU A O 1
ATOM 1366 N N . TYR A 1 173 ? -7.692 2.163 19.090 1.00 90.88 173 TYR A N 1
ATOM 1367 C CA . TYR A 1 173 ? -7.819 1.411 20.346 1.00 90.88 173 TYR A CA 1
ATOM 1368 C C . TYR A 1 173 ? -6.491 1.198 21.094 1.00 90.88 173 TYR A C 1
ATOM 1370 O O . TYR A 1 173 ? -6.470 0.585 22.161 1.00 90.88 173 TYR A O 1
ATOM 1378 N N . GLU A 1 174 ? -5.376 1.693 20.561 1.00 87.38 174 GLU A N 1
ATOM 1379 C CA . GLU A 1 174 ? -4.055 1.539 21.165 1.00 87.38 174 GLU A CA 1
ATOM 1380 C C . GLU A 1 174 ? -3.950 2.270 22.518 1.00 87.38 174 GLU A C 1
ATOM 1382 O O . GLU A 1 174 ? -4.009 3.503 22.589 1.00 87.38 174 GLU A O 1
ATOM 1387 N N . GLY A 1 175 ? -3.759 1.502 23.598 1.00 76.00 175 GLY A N 1
ATOM 1388 C CA . GLY A 1 175 ? -3.599 1.977 24.983 1.00 76.00 175 GLY A CA 1
ATOM 1389 C C . GLY A 1 175 ? -4.900 2.440 25.656 1.00 76.00 175 GLY A C 1
ATOM 1390 O O . GLY A 1 175 ? -5.053 2.315 26.868 1.00 76.00 175 GLY A O 1
ATOM 1391 N N . SER A 1 176 ? -5.842 2.963 24.875 1.00 82.19 176 SER A N 1
ATOM 1392 C CA . SER A 1 176 ? -7.240 3.260 25.210 1.00 82.19 176 SER A CA 1
ATOM 1393 C C . SER A 1 176 ? -7.936 3.773 23.943 1.00 82.19 176 SER A C 1
ATOM 1395 O O . SER A 1 176 ? -7.287 3.974 22.915 1.00 82.19 176 SER A O 1
ATOM 1397 N N . ILE A 1 177 ? -9.248 4.021 24.003 1.00 86.19 177 ILE A N 1
ATOM 1398 C CA . ILE A 1 177 ? -9.958 4.681 22.902 1.00 86.19 177 ILE A CA 1
ATOM 1399 C C . ILE A 1 177 ? -9.424 6.110 22.755 1.00 86.19 177 ILE A C 1
ATOM 1401 O O . ILE A 1 177 ? -9.646 6.969 23.608 1.00 86.19 177 ILE A O 1
ATOM 1405 N N . SER A 1 178 ? -8.725 6.366 21.651 1.00 89.56 178 SER A N 1
ATOM 1406 C CA . SER A 1 178 ? -8.140 7.669 21.353 1.00 89.56 178 SER A CA 1
ATOM 1407 C C . SER A 1 178 ? -9.224 8.687 20.995 1.00 89.56 178 SER A C 1
ATOM 1409 O O . SER A 1 178 ? -10.095 8.430 20.160 1.00 89.56 178 SER A O 1
ATOM 1411 N N . SER A 1 179 ? -9.131 9.895 21.555 1.00 91.56 179 SER A N 1
ATOM 1412 C CA . SER A 1 179 ? -9.990 11.008 21.128 1.00 91.56 179 SER A CA 1
ATOM 1413 C C . SER A 1 179 ? -9.681 11.439 19.689 1.00 91.56 179 SER A C 1
ATOM 1415 O O . SER A 1 179 ? -8.580 11.209 19.181 1.00 91.56 179 SER A O 1
ATOM 1417 N N . THR A 1 180 ? -10.601 12.163 19.045 1.00 92.69 180 THR A N 1
ATOM 1418 C CA . THR A 1 180 ? -10.399 12.733 17.698 1.00 92.69 180 THR A CA 1
ATOM 1419 C C . THR A 1 180 ? -9.074 13.492 17.577 1.00 92.69 180 THR A C 1
ATOM 1421 O O . THR A 1 180 ? -8.344 13.335 16.597 1.00 92.69 180 THR A O 1
ATOM 1424 N N . LYS A 1 181 ? -8.725 14.297 18.593 1.00 93.88 181 LYS A N 1
ATOM 1425 C CA . LYS A 1 181 ? -7.471 15.068 18.629 1.00 93.88 181 LYS A CA 1
ATOM 1426 C C . LYS A 1 181 ? -6.248 14.153 18.735 1.00 93.88 181 LYS A C 1
ATOM 1428 O O . LYS A 1 181 ? -5.277 14.356 18.010 1.00 93.88 181 LYS A O 1
ATOM 1433 N N . GLN A 1 182 ? -6.295 13.146 19.607 1.00 92.94 182 GLN A N 1
ATOM 1434 C CA . GLN A 1 182 ? -5.193 12.197 19.796 1.00 92.94 182 GLN A CA 1
ATOM 1435 C C . GLN A 1 182 ? -4.961 11.348 18.544 1.00 92.94 182 GLN A C 1
ATOM 1437 O O . GLN A 1 182 ? -3.829 11.264 18.069 1.00 92.94 182 GLN A O 1
ATOM 1442 N N . TYR A 1 183 ? -6.028 10.798 17.962 1.00 95.00 183 TYR A N 1
ATOM 1443 C CA . TYR A 1 183 ? -5.956 10.013 16.732 1.00 95.00 183 TYR A CA 1
ATOM 1444 C C . TYR A 1 183 ? -5.365 10.830 15.578 1.00 95.00 183 TYR A C 1
ATOM 1446 O O . TYR A 1 183 ? -4.406 10.409 14.933 1.00 95.00 183 TYR A O 1
ATOM 1454 N N . ASN A 1 184 ? -5.878 12.045 15.351 1.00 93.56 184 ASN A N 1
ATOM 1455 C CA . ASN A 1 184 ? -5.371 12.912 14.288 1.00 93.56 184 ASN A CA 1
ATOM 1456 C C . ASN A 1 184 ? -3.913 13.327 14.521 1.00 93.56 184 ASN A C 1
ATOM 1458 O O . ASN A 1 184 ? -3.170 13.490 13.553 1.00 93.56 184 ASN A O 1
ATOM 1462 N N . ARG A 1 185 ? -3.475 13.456 15.780 1.00 92.50 185 ARG A N 1
ATOM 1463 C CA . ARG A 1 185 ? -2.067 13.692 16.119 1.00 92.50 185 ARG A CA 1
ATOM 1464 C C . ARG A 1 185 ? -1.192 12.488 15.761 1.00 92.50 185 ARG A C 1
ATOM 1466 O O . ARG A 1 185 ? -0.168 12.697 15.114 1.00 92.50 185 ARG A O 1
ATOM 1473 N N . LYS A 1 186 ? -1.594 11.260 16.126 1.00 92.00 186 LYS A N 1
ATOM 1474 C CA . LYS A 1 186 ? -0.880 10.018 15.759 1.00 92.00 186 LYS A CA 1
ATOM 1475 C C . LYS A 1 186 ? -0.773 9.884 14.238 1.00 92.00 186 LYS A C 1
ATOM 1477 O O . LYS A 1 186 ? 0.329 9.875 13.697 1.00 92.00 186 LYS A O 1
ATOM 1482 N N . ARG A 1 187 ? -1.912 9.963 13.540 1.00 92.31 187 ARG A N 1
ATOM 1483 C CA . ARG A 1 187 ? -1.982 9.965 12.070 1.00 92.31 187 ARG A CA 1
ATOM 1484 C C . ARG A 1 187 ? -1.084 11.031 11.449 1.00 92.31 187 ARG A C 1
ATOM 1486 O O . ARG A 1 187 ? -0.351 10.746 10.509 1.00 92.31 187 ARG A O 1
ATOM 1493 N N . SER A 1 188 ? -1.137 12.267 11.957 1.00 91.12 188 SER A N 1
ATOM 1494 C CA . SER A 1 188 ? -0.326 13.353 11.405 1.00 91.12 188 SER A CA 1
ATOM 1495 C C . SER A 1 188 ? 1.166 13.088 11.572 1.00 91.12 188 SER A C 1
ATOM 1497 O O . SER A 1 188 ? 1.910 13.420 10.660 1.00 91.12 188 SER A O 1
ATOM 1499 N N . ARG A 1 189 ? 1.592 12.519 12.704 1.00 89.50 189 ARG A N 1
ATOM 1500 C CA . ARG A 1 189 ? 2.998 12.216 12.997 1.00 89.50 189 ARG A CA 1
ATOM 1501 C C . ARG A 1 189 ? 3.555 11.102 12.108 1.00 89.50 189 ARG A C 1
ATOM 1503 O O . ARG A 1 189 ? 4.717 11.159 11.738 1.00 89.50 189 ARG A O 1
ATOM 1510 N N . GLU A 1 190 ? 2.737 10.109 11.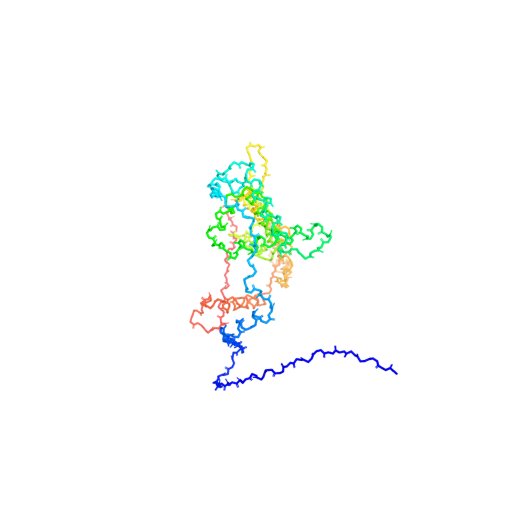774 1.00 86.62 190 GLU A N 1
ATOM 1511 C CA . GLU A 1 190 ? 3.155 8.975 10.934 1.00 86.62 190 GLU A CA 1
ATOM 1512 C C . GLU A 1 190 ? 3.153 9.297 9.437 1.00 86.62 190 GLU A C 1
ATOM 1514 O O . GLU A 1 190 ? 3.825 8.638 8.651 1.00 86.62 190 GLU A O 1
ATOM 1519 N N . THR A 1 191 ? 2.373 10.299 9.029 1.00 88.81 191 THR A N 1
ATOM 1520 C CA . THR A 1 191 ? 2.155 10.622 7.615 1.00 88.81 191 THR A CA 1
ATOM 1521 C C . THR A 1 191 ? 2.891 11.879 7.168 1.00 88.81 191 THR A C 1
ATOM 1523 O O . THR A 1 191 ? 3.244 11.980 5.995 1.00 88.81 191 THR A O 1
ATOM 1526 N N . PHE A 1 192 ? 3.063 12.868 8.047 1.00 91.12 192 PHE A N 1
ATOM 1527 C CA . PHE A 1 192 ? 3.550 14.191 7.669 1.00 91.12 192 PHE A CA 1
ATOM 1528 C C . PHE A 1 192 ? 4.763 14.606 8.487 1.00 91.12 192 PHE A C 1
ATOM 1530 O O . PHE A 1 192 ? 4.816 14.415 9.700 1.00 91.12 192 PHE A O 1
ATOM 1537 N N . GLU A 1 193 ? 5.683 15.269 7.806 1.00 90.19 193 GLU A N 1
ATOM 1538 C CA . GLU A 1 193 ? 6.799 15.993 8.394 1.00 90.19 193 GLU A CA 1
ATOM 1539 C C . GLU A 1 193 ? 6.625 17.489 8.143 1.00 90.19 193 GLU A C 1
ATOM 1541 O O . GLU 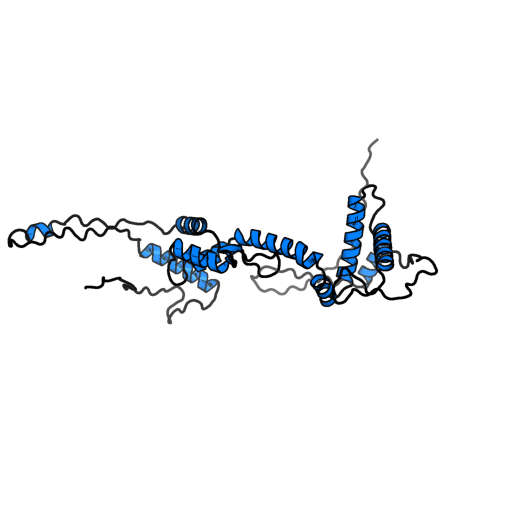A 1 193 ? 5.920 17.909 7.219 1.00 90.19 193 GLU A O 1
ATOM 1546 N N . THR A 1 194 ? 7.237 18.296 8.999 1.00 90.69 194 THR A N 1
ATOM 1547 C CA . THR A 1 194 ? 7.233 19.750 8.868 1.00 90.69 194 THR A CA 1
ATOM 1548 C C . THR A 1 194 ? 8.607 20.182 8.387 1.00 90.69 194 THR A C 1
ATOM 1550 O O . THR A 1 194 ? 9.614 19.763 8.956 1.00 90.69 194 THR A O 1
ATOM 1553 N N . ASP A 1 195 ? 8.655 21.005 7.346 1.00 87.69 195 ASP A N 1
ATOM 1554 C CA . ASP A 1 195 ? 9.911 21.576 6.878 1.00 87.69 195 ASP A CA 1
ATOM 1555 C C . ASP A 1 195 ? 10.402 22.727 7.776 1.00 87.69 195 ASP A C 1
ATOM 1557 O O . ASP A 1 195 ? 9.747 23.155 8.728 1.00 87.69 195 ASP A O 1
ATOM 1561 N N . GLN A 1 196 ? 11.578 23.248 7.434 1.00 87.75 196 GLN A N 1
ATOM 1562 C CA . GLN A 1 196 ? 12.240 24.368 8.115 1.00 87.75 196 GLN A CA 1
ATOM 1563 C C . GLN A 1 196 ? 11.381 25.648 8.143 1.00 87.75 196 GLN A C 1
ATOM 1565 O O . GLN A 1 196 ? 11.591 26.514 8.985 1.00 87.75 196 GLN A O 1
ATOM 1570 N N . HIS A 1 197 ? 10.412 25.760 7.229 1.00 86.94 197 HIS A N 1
ATOM 1571 C CA . HIS A 1 197 ? 9.523 26.909 7.061 1.00 86.94 197 HIS A CA 1
ATOM 1572 C C . HIS A 1 197 ? 8.144 26.673 7.697 1.00 86.94 197 HIS A C 1
ATOM 1574 O O . HIS A 1 197 ? 7.227 27.470 7.504 1.00 86.94 197 HIS A O 1
ATOM 1580 N N . GLY A 1 198 ? 7.961 25.573 8.437 1.00 86.00 198 GLY A N 1
ATOM 1581 C CA . GLY A 1 198 ? 6.697 25.252 9.097 1.00 86.00 198 GLY A CA 1
ATOM 1582 C C . GLY A 1 198 ? 5.641 24.613 8.186 1.00 86.00 198 GLY A C 1
ATOM 1583 O O . GLY A 1 198 ? 4.516 24.374 8.634 1.00 86.00 198 GLY A O 1
ATOM 1584 N N . LYS A 1 199 ? 5.956 24.303 6.922 1.00 88.62 199 LYS A N 1
ATOM 1585 C CA . LYS A 1 199 ? 5.003 23.695 5.985 1.00 88.62 199 LYS A CA 1
ATOM 1586 C C . LYS A 1 199 ? 5.008 22.176 6.125 1.00 88.62 199 LYS A C 1
ATOM 1588 O O . LYS A 1 199 ? 6.054 21.531 6.136 1.00 88.62 199 LYS A O 1
ATOM 1593 N N . LYS A 1 200 ? 3.807 21.599 6.215 1.00 87.88 200 LYS A N 1
ATOM 1594 C CA . LYS A 1 200 ? 3.618 20.147 6.290 1.00 87.88 200 LYS A CA 1
ATOM 1595 C C . LYS A 1 200 ? 3.684 19.512 4.909 1.00 87.88 200 LYS A C 1
ATOM 1597 O O . LYS A 1 200 ? 2.923 19.894 4.019 1.00 87.88 200 LYS A O 1
ATOM 1602 N N . HIS A 1 201 ? 4.504 18.478 4.777 1.00 89.12 201 HIS A N 1
ATOM 1603 C CA . HIS A 1 201 ? 4.587 17.636 3.587 1.00 89.12 201 HIS A CA 1
ATOM 1604 C C . HIS A 1 201 ? 4.394 16.177 3.974 1.00 89.12 201 HIS A C 1
ATOM 1606 O O . HIS A 1 201 ? 4.668 15.776 5.102 1.00 89.12 201 HIS A O 1
ATOM 1612 N N . GLN A 1 202 ? 3.849 15.385 3.055 1.00 90.88 202 GLN A N 1
ATOM 1613 C CA . GLN A 1 202 ? 3.684 13.954 3.287 1.00 90.88 202 GLN A CA 1
ATOM 1614 C C . GLN A 1 202 ? 5.051 13.275 3.218 1.00 90.88 202 GLN A C 1
ATOM 1616 O O . GLN A 1 202 ? 5.778 13.472 2.246 1.00 90.88 202 GLN A O 1
ATOM 1621 N N . ILE A 1 203 ? 5.356 12.455 4.221 1.00 92.62 203 ILE A N 1
ATOM 1622 C CA . ILE A 1 203 ? 6.602 11.702 4.322 1.00 92.62 203 ILE A CA 1
ATOM 1623 C C . ILE A 1 203 ? 6.734 10.793 3.098 1.00 92.62 203 ILE A C 1
ATOM 1625 O O . ILE A 1 203 ? 5.782 10.124 2.670 1.00 92.62 203 ILE A O 1
ATOM 1629 N N . THR A 1 204 ? 7.942 10.754 2.543 1.00 93.06 204 THR A N 1
ATOM 1630 C CA . THR A 1 204 ? 8.316 9.830 1.473 1.00 93.06 204 THR A CA 1
ATOM 1631 C C . THR A 1 204 ? 9.451 8.933 1.938 1.00 93.06 204 THR A C 1
ATOM 1633 O O . THR A 1 204 ? 10.461 9.435 2.419 1.00 93.06 204 THR A O 1
ATOM 1636 N N . PHE A 1 205 ? 9.323 7.617 1.762 1.00 89.75 205 PHE A N 1
ATOM 1637 C CA . PHE A 1 205 ? 10.388 6.671 2.131 1.00 89.75 205 PHE A CA 1
ATOM 1638 C C . PHE A 1 205 ? 11.478 6.556 1.051 1.00 89.75 205 PHE A C 1
ATOM 1640 O O . PHE A 1 205 ? 12.581 6.082 1.300 1.00 89.75 205 PHE A O 1
ATOM 1647 N N . MET A 1 206 ? 11.162 6.994 -0.166 1.00 88.25 206 MET A N 1
ATOM 1648 C CA . MET A 1 206 ? 12.080 7.154 -1.288 1.00 88.25 206 MET A CA 1
ATOM 1649 C C . MET A 1 206 ? 11.603 8.347 -2.114 1.00 88.25 206 MET A C 1
ATOM 1651 O O . MET A 1 206 ? 10.421 8.684 -2.078 1.00 88.25 206 MET A O 1
ATOM 1655 N N . LYS A 1 207 ? 12.493 8.978 -2.886 1.00 88.12 207 LYS A N 1
ATOM 1656 C CA . LYS A 1 207 ? 12.158 10.126 -3.740 1.00 88.12 207 LYS A CA 1
ATOM 1657 C C . LYS A 1 207 ? 10.862 9.888 -4.533 1.00 88.12 207 LYS A C 1
ATOM 1659 O O . LYS A 1 207 ? 10.813 9.034 -5.412 1.00 88.12 207 LYS A O 1
ATOM 1664 N N . GLY A 1 208 ? 9.819 10.655 -4.213 1.00 90.25 208 GLY A N 1
ATOM 1665 C CA . GLY A 1 208 ? 8.510 10.596 -4.874 1.00 90.25 208 GLY A CA 1
ATOM 1666 C C . GLY A 1 208 ? 7.577 9.455 -4.436 1.00 90.25 208 GLY A C 1
ATOM 1667 O O . GLY A 1 208 ? 6.428 9.439 -4.872 1.00 90.25 208 GLY A O 1
ATOM 1668 N N . CYS A 1 209 ? 8.019 8.533 -3.578 1.00 94.31 209 CYS A N 1
ATOM 1669 C CA . CYS A 1 209 ? 7.224 7.405 -3.081 1.00 94.31 209 CYS A CA 1
ATOM 1670 C C . CYS A 1 209 ? 6.624 7.735 -1.711 1.00 94.31 209 CYS A C 1
ATOM 1672 O O . CYS A 1 209 ? 7.339 7.785 -0.707 1.00 94.31 209 CYS A O 1
ATOM 1674 N N . LYS A 1 210 ? 5.314 7.980 -1.674 1.00 94.38 210 LYS A N 1
ATOM 1675 C CA . LYS A 1 210 ? 4.603 8.438 -0.475 1.00 94.38 210 LYS A CA 1
ATOM 1676 C C . LYS A 1 210 ? 4.393 7.303 0.526 1.00 94.38 210 LYS A C 1
ATOM 1678 O O . LYS A 1 210 ? 4.128 6.169 0.134 1.00 94.38 210 LYS A O 1
ATOM 1683 N N . VAL A 1 211 ? 4.447 7.626 1.816 1.00 93.31 211 VAL A N 1
ATOM 1684 C CA . VAL A 1 211 ? 3.985 6.725 2.882 1.00 93.31 211 VAL A CA 1
ATOM 1685 C C . VAL A 1 211 ? 2.450 6.739 2.924 1.00 93.31 211 VAL A C 1
ATOM 1687 O O . VAL A 1 211 ? 1.873 7.831 2.892 1.00 93.31 211 VAL A O 1
ATOM 1690 N N . PRO A 1 212 ? 1.769 5.577 2.984 1.00 94.44 212 PRO A N 1
ATOM 1691 C CA . PRO A 1 212 ? 0.312 5.532 3.046 1.00 94.44 212 PRO A CA 1
ATOM 1692 C C . PRO A 1 212 ? -0.278 6.227 4.271 1.00 94.44 212 PRO A C 1
ATOM 1694 O O . PRO A 1 212 ? 0.230 6.110 5.383 1.00 94.44 212 PRO A O 1
ATOM 1697 N N . LYS A 1 213 ? -1.408 6.901 4.066 1.00 94.50 213 LYS A N 1
ATOM 1698 C CA . LYS A 1 213 ? -2.192 7.538 5.125 1.00 94.50 213 LYS A CA 1
ATOM 1699 C C . LYS A 1 213 ? -3.058 6.525 5.859 1.00 94.50 213 LYS A C 1
ATOM 1701 O O . LYS A 1 213 ? -3.833 5.793 5.237 1.00 94.50 213 LYS A O 1
ATOM 1706 N N . LEU A 1 214 ? -3.065 6.612 7.188 1.00 94.94 214 LEU A N 1
ATOM 1707 C CA . LEU A 1 214 ? -4.163 6.042 7.967 1.00 94.94 214 LEU A CA 1
ATOM 1708 C C . LEU A 1 214 ? -5.493 6.672 7.545 1.00 94.94 214 LEU A C 1
ATOM 1710 O O . LEU A 1 214 ? -5.557 7.826 7.088 1.00 94.94 214 LEU A O 1
ATOM 1714 N N . MET A 1 215 ? -6.566 5.915 7.728 1.00 95.38 215 MET A N 1
ATOM 1715 C CA . MET A 1 215 ? -7.910 6.364 7.416 1.00 95.38 215 MET A CA 1
ATOM 1716 C C . MET A 1 215 ? -8.292 7.568 8.291 1.00 95.38 215 MET A C 1
ATOM 1718 O O . MET A 1 215 ? -7.813 7.745 9.412 1.00 95.38 215 MET A O 1
ATOM 1722 N N . GLU A 1 216 ? -9.130 8.454 7.765 1.00 94.12 216 GLU A N 1
ATOM 1723 C CA . GLU A 1 216 ? -9.605 9.614 8.518 1.00 94.12 216 GLU A CA 1
ATOM 1724 C C . GLU A 1 216 ? -10.483 9.192 9.692 1.00 94.12 216 GLU A C 1
ATOM 1726 O O . GLU A 1 216 ? -11.325 8.304 9.546 1.00 94.12 216 GLU A O 1
ATOM 1731 N N . TYR A 1 217 ? -10.353 9.894 10.823 1.00 94.69 217 TYR A N 1
ATOM 1732 C CA . TYR A 1 217 ? -11.128 9.604 12.032 1.00 94.69 217 TYR A CA 1
ATOM 1733 C C . TYR A 1 217 ? -12.628 9.496 11.751 1.00 94.69 217 TYR A C 1
ATOM 1735 O O . TYR A 1 217 ? -13.275 8.584 12.244 1.00 94.69 217 TYR A O 1
ATOM 1743 N N . LYS A 1 218 ? -13.181 10.385 10.914 1.00 94.38 218 LYS A N 1
ATOM 1744 C CA . LYS A 1 218 ? -14.607 10.375 10.565 1.00 94.38 218 LYS A CA 1
ATOM 1745 C C . LYS A 1 218 ? -15.040 9.041 9.954 1.00 94.38 218 LYS A C 1
ATOM 1747 O O . LYS A 1 218 ? -16.068 8.513 10.352 1.00 94.38 218 LYS A O 1
ATOM 1752 N N . LYS A 1 219 ? -14.248 8.482 9.034 1.00 94.56 219 LYS A N 1
ATOM 1753 C CA . LYS A 1 219 ? -14.545 7.190 8.396 1.00 94.56 219 LYS A CA 1
ATOM 1754 C C . LYS A 1 219 ? -14.396 6.032 9.384 1.00 94.56 219 LYS A C 1
ATOM 1756 O O . LYS A 1 219 ? -15.244 5.149 9.412 1.00 94.56 219 LYS A O 1
ATOM 1761 N N . VAL A 1 220 ? -13.361 6.069 10.226 1.00 95.06 220 VAL A N 1
ATOM 1762 C CA . VAL A 1 220 ? -13.157 5.059 11.278 1.00 95.06 220 VAL A CA 1
ATOM 1763 C C . VAL A 1 220 ? -14.311 5.090 12.285 1.00 95.06 220 VAL A C 1
ATOM 1765 O O . VAL A 1 220 ? -14.882 4.055 12.602 1.00 95.06 220 VAL A O 1
ATOM 1768 N N . SER A 1 221 ? -14.708 6.276 12.743 1.00 93.00 221 SER A N 1
ATOM 1769 C CA . SER A 1 221 ? -15.823 6.469 13.673 1.00 93.00 221 SER A CA 1
ATOM 1770 C C . SER A 1 221 ? -17.163 6.074 13.054 1.00 93.00 221 SER A C 1
ATOM 1772 O O . SER A 1 221 ? -17.947 5.407 13.715 1.00 93.00 221 SER A O 1
ATOM 1774 N N . GLN A 1 222 ? -17.413 6.405 11.783 1.00 94.62 222 GLN A N 1
ATOM 1775 C CA . GLN A 1 222 ? -18.595 5.926 11.059 1.00 94.62 222 GLN A CA 1
ATOM 1776 C C . GLN A 1 222 ? -18.652 4.400 11.018 1.00 94.62 222 GLN A C 1
ATOM 1778 O O . GLN A 1 222 ? -19.714 3.834 11.257 1.00 94.62 222 GLN A O 1
ATOM 1783 N N . PHE A 1 223 ? -17.520 3.739 10.764 1.00 94.31 223 PHE A N 1
ATOM 1784 C CA . PHE A 1 223 ? -17.453 2.284 10.806 1.00 94.31 223 PHE A CA 1
ATOM 1785 C C . PHE A 1 223 ? -17.782 1.746 12.204 1.00 94.31 223 PHE A C 1
ATOM 1787 O O . PHE A 1 223 ? -18.673 0.912 12.325 1.00 94.31 223 PHE A O 1
ATOM 1794 N N . VAL A 1 224 ? -17.146 2.267 13.259 1.00 91.56 224 VAL A N 1
ATOM 1795 C CA . VAL A 1 224 ? -17.420 1.850 14.649 1.00 91.56 224 VAL A CA 1
ATOM 1796 C C . VAL A 1 224 ? -18.895 2.045 15.010 1.00 91.56 224 VAL A C 1
ATOM 1798 O O . VAL A 1 224 ? -19.512 1.142 15.561 1.00 91.56 224 VAL A O 1
ATOM 1801 N N . ASN A 1 225 ? -19.486 3.181 14.639 1.00 89.50 225 ASN A N 1
ATOM 1802 C CA . ASN A 1 225 ? -20.890 3.486 14.923 1.00 89.50 225 ASN A CA 1
ATOM 1803 C C . ASN A 1 225 ? -21.871 2.649 14.089 1.00 89.50 225 ASN A C 1
ATOM 1805 O O . ASN A 1 225 ? -23.025 2.508 14.474 1.00 89.50 225 ASN A O 1
ATOM 1809 N N . SER A 1 226 ? -21.436 2.116 12.944 1.00 90.81 226 SER A N 1
ATOM 1810 C CA . SER A 1 226 ? -22.246 1.203 12.129 1.00 90.81 226 SER A CA 1
ATOM 1811 C C . SER A 1 226 ? -22.281 -0.223 12.677 1.00 90.81 226 SER A C 1
ATOM 1813 O O . SER A 1 226 ? -23.090 -1.031 12.225 1.00 90.81 226 SER A O 1
ATOM 1815 N N . MET A 1 227 ? -21.401 -0.553 13.628 1.00 86.31 227 MET A N 1
ATOM 1816 C CA . MET A 1 227 ? -21.396 -1.868 14.253 1.00 86.31 227 MET A CA 1
ATOM 1817 C C . MET A 1 227 ? -22.592 -1.988 15.198 1.00 86.31 227 MET A C 1
ATOM 1819 O O . MET A 1 227 ? -22.755 -1.180 16.109 1.00 86.31 227 MET A O 1
ATOM 1823 N N . ASP A 1 228 ? -23.401 -3.030 15.008 1.00 82.38 228 ASP A N 1
ATOM 1824 C CA . ASP A 1 228 ? -24.465 -3.368 15.950 1.00 82.38 228 ASP A CA 1
ATOM 1825 C C . ASP A 1 228 ? -23.863 -3.857 17.276 1.00 82.38 228 ASP A C 1
ATOM 1827 O O . ASP A 1 228 ? -23.366 -4.983 17.402 1.00 82.38 228 ASP A O 1
ATOM 1831 N N . ILE A 1 229 ? -23.926 -2.992 18.285 1.00 77.50 229 ILE A N 1
ATOM 1832 C CA . ILE A 1 229 ? -23.457 -3.276 19.640 1.00 77.50 229 ILE A CA 1
ATOM 1833 C C . ILE A 1 229 ? -24.540 -3.891 20.543 1.00 77.50 229 ILE A C 1
ATOM 1835 O O . ILE A 1 229 ? -24.255 -4.150 21.717 1.00 77.50 229 ILE A O 1
ATOM 1839 N N . GLY A 1 230 ? -25.728 -4.182 19.997 1.00 80.00 230 GLY A N 1
ATOM 1840 C CA . GLY A 1 230 ? -26.902 -4.677 20.714 1.00 80.00 230 GLY A CA 1
ATOM 1841 C C . GLY A 1 230 ? -27.807 -3.567 21.255 1.00 80.00 230 GLY A C 1
ATOM 1842 O O . GLY A 1 230 ? -27.520 -2.377 21.131 1.00 80.00 230 GLY A O 1
ATOM 1843 N N . GLU A 1 231 ? -28.911 -3.979 21.875 1.00 83.62 231 GLU A N 1
ATOM 1844 C CA . GLU A 1 231 ? -29.891 -3.073 22.470 1.00 83.62 231 GLU A CA 1
ATOM 1845 C C . GLU A 1 231 ? -29.324 -2.387 23.723 1.00 83.62 231 GLU A C 1
ATOM 1847 O O . GLU A 1 231 ? -28.841 -3.041 24.653 1.00 83.62 231 GLU A O 1
ATOM 1852 N N . LEU A 1 232 ? -29.396 -1.055 23.744 1.00 83.81 232 LEU A N 1
ATOM 1853 C CA . LEU A 1 232 ? -29.069 -0.239 24.908 1.00 83.81 232 LEU A CA 1
ATOM 1854 C C . LEU A 1 232 ? -30.351 0.068 25.677 1.00 83.81 232 LEU A C 1
ATOM 1856 O O . LEU A 1 232 ? -31.237 0.754 25.170 1.00 83.81 232 LEU A O 1
ATOM 1860 N N . LYS A 1 233 ? -30.427 -0.405 26.919 1.00 84.19 233 LYS A N 1
ATOM 1861 C CA . LYS A 1 233 ? -31.521 -0.102 27.841 1.00 84.19 233 LYS A CA 1
ATOM 1862 C C . LYS A 1 233 ? -31.145 1.128 28.657 1.00 84.19 233 LYS A C 1
ATOM 1864 O O . LYS A 1 233 ? -30.017 1.236 29.139 1.00 84.19 233 LYS A O 1
ATOM 1869 N N . GLN A 1 234 ? -32.064 2.077 28.805 1.00 82.69 234 GLN A N 1
ATOM 1870 C CA . GLN A 1 234 ? -31.825 3.214 29.692 1.00 82.69 234 GLN A CA 1
ATOM 1871 C C . GLN A 1 234 ? -31.816 2.737 31.139 1.00 82.69 234 GLN A C 1
ATOM 1873 O O . GLN A 1 234 ? -32.650 1.914 31.526 1.00 82.69 234 GLN A O 1
ATOM 1878 N N . ILE A 1 235 ? -30.867 3.240 31.928 1.00 80.75 235 ILE A N 1
ATOM 1879 C CA . ILE A 1 235 ? -30.918 3.057 33.376 1.00 80.75 235 ILE A CA 1
ATOM 1880 C C . ILE A 1 235 ? -32.187 3.779 33.836 1.00 80.75 235 ILE A C 1
ATOM 1882 O O . ILE A 1 235 ? -32.328 4.963 33.523 1.00 80.75 235 ILE A O 1
ATOM 1886 N N . PRO A 1 236 ? -33.131 3.093 34.506 1.00 73.00 236 PRO A N 1
ATOM 1887 C CA . PRO A 1 236 ? -34.312 3.757 35.024 1.00 73.00 236 PRO A CA 1
ATOM 1888 C C . PRO A 1 236 ? -33.860 4.925 35.894 1.00 73.00 236 PRO A C 1
ATOM 1890 O O . PRO A 1 236 ? -33.107 4.718 36.848 1.00 73.00 236 PRO A O 1
ATOM 1893 N N . GLU A 1 237 ? -34.294 6.142 35.559 1.00 62.41 237 GLU A N 1
ATOM 1894 C CA . GLU A 1 237 ? -34.149 7.261 36.480 1.00 62.41 237 GLU A CA 1
ATOM 1895 C C . GLU A 1 237 ? -34.772 6.810 37.794 1.00 62.41 237 GLU A C 1
ATOM 1897 O O . GLU A 1 237 ? -35.926 6.361 37.817 1.00 62.41 237 GLU A O 1
ATOM 1902 N N . ALA A 1 238 ? -33.987 6.853 38.870 1.00 55.88 238 ALA A N 1
ATOM 1903 C CA . ALA A 1 238 ? -34.487 6.589 40.200 1.00 55.88 238 ALA A CA 1
ATOM 1904 C C . ALA A 1 238 ? -35.554 7.649 40.493 1.00 55.88 238 ALA A C 1
ATOM 1906 O O . ALA A 1 238 ? -35.270 8.727 41.007 1.00 55.88 238 ALA A O 1
ATOM 1907 N N . LYS A 1 239 ? -36.810 7.369 40.126 1.00 51.03 239 LYS A N 1
ATOM 1908 C CA . LYS A 1 239 ? -37.955 8.054 40.705 1.00 51.03 239 LYS A CA 1
ATOM 1909 C C . LYS A 1 239 ? -37.795 7.811 42.187 1.00 51.03 239 LYS A C 1
ATOM 1911 O O . LYS A 1 239 ? -37.904 6.649 42.577 1.00 51.03 239 LYS A O 1
ATOM 1916 N N . LYS A 1 240 ? -37.475 8.870 42.943 1.00 49.72 240 LYS A N 1
ATOM 1917 C CA . LYS A 1 240 ? -37.449 8.902 44.409 1.00 49.72 240 LYS A CA 1
ATOM 1918 C C . LYS A 1 240 ? -38.551 7.981 44.907 1.00 49.72 240 LYS A C 1
ATOM 1920 O O . LYS A 1 240 ? -39.737 8.312 44.820 1.00 49.72 240 LYS A O 1
ATOM 1925 N N . SER A 1 241 ? -38.168 6.753 45.239 1.00 40.88 241 SER A N 1
ATOM 1926 C CA . SER A 1 241 ? -39.145 5.754 45.627 1.00 40.88 241 SER A CA 1
ATOM 1927 C C . SER A 1 241 ? -39.685 6.212 46.971 1.00 40.88 241 SER A C 1
ATOM 1929 O O . SER A 1 241 ? -39.012 6.940 47.699 1.00 40.88 241 SER A O 1
ATOM 1931 N N . ALA A 1 242 ? -40.909 5.818 47.293 1.00 43.66 242 ALA A N 1
ATOM 1932 C CA . ALA A 1 242 ? -41.633 6.229 48.491 1.00 43.66 242 ALA A CA 1
ATOM 1933 C C . ALA A 1 242 ? -40.909 5.966 49.839 1.00 43.66 242 ALA A C 1
ATOM 1935 O O . ALA A 1 242 ? -41.484 6.257 50.882 1.00 43.66 242 ALA A O 1
ATOM 1936 N N . LEU A 1 243 ? -39.673 5.453 49.823 1.00 42.62 243 LEU A N 1
ATOM 1937 C CA . LEU A 1 243 ? -38.783 5.307 50.969 1.00 42.62 243 LEU A CA 1
ATOM 1938 C C . LEU A 1 243 ? -38.243 6.649 51.506 1.00 42.62 243 LEU A C 1
ATOM 1940 O O . LEU A 1 243 ? -38.060 6.764 52.712 1.00 42.62 243 LEU A O 1
ATOM 1944 N N . ASP A 1 244 ? -38.071 7.676 50.661 1.00 45.06 244 ASP A N 1
ATOM 1945 C CA . ASP A 1 244 ? -37.603 9.003 51.123 1.00 45.06 244 ASP A CA 1
ATOM 1946 C C . ASP A 1 244 ? -38.676 9.745 51.942 1.00 45.06 244 ASP A C 1
ATOM 1948 O O . ASP A 1 244 ? -38.370 10.605 52.757 1.00 45.06 244 ASP A O 1
ATOM 1952 N N . LYS A 1 245 ? -39.957 9.370 51.802 1.00 45.50 245 LYS A N 1
ATOM 1953 C CA . LYS A 1 245 ? -41.065 10.012 52.532 1.00 45.50 245 LYS A CA 1
ATOM 1954 C C . LYS A 1 245 ? -41.179 9.600 54.002 1.00 45.50 245 LYS A C 1
ATOM 1956 O O . LYS A 1 245 ? -42.053 10.118 54.692 1.00 45.50 245 LYS A O 1
ATOM 1961 N N . GLN A 1 246 ? -40.355 8.666 54.481 1.00 44.41 246 GLN A N 1
ATOM 1962 C CA . GLN A 1 246 ? -40.358 8.254 55.890 1.00 44.41 246 GLN A CA 1
ATOM 1963 C C . GLN A 1 246 ? -39.223 8.862 56.722 1.00 44.41 246 GLN A C 1
ATOM 1965 O O . GLN A 1 246 ? -39.204 8.645 57.930 1.00 44.41 246 GLN A O 1
ATOM 1970 N N . LEU A 1 247 ? -38.320 9.647 56.121 1.00 44.41 247 LEU A N 1
ATOM 1971 C CA . LEU A 1 247 ? -37.230 10.313 56.847 1.00 44.41 247 LEU A CA 1
ATOM 1972 C C . LEU A 1 247 ? -37.420 11.834 57.000 1.00 44.41 247 LEU A C 1
ATOM 1974 O O . LEU A 1 247 ? -36.777 12.433 57.854 1.00 44.41 247 LEU A O 1
ATOM 1978 N N . ASP A 1 248 ? -38.386 12.441 56.305 1.00 43.25 248 ASP A N 1
ATOM 1979 C CA . ASP A 1 248 ? -38.667 13.889 56.361 1.00 43.25 248 ASP A CA 1
ATOM 1980 C C . ASP A 1 248 ? -39.486 14.343 57.595 1.00 43.25 248 ASP A C 1
ATOM 1982 O O . ASP A 1 248 ? -40.253 15.302 57.515 1.00 43.25 248 ASP A O 1
ATOM 1986 N N . GLN A 1 249 ? -39.371 13.678 58.751 1.00 47.41 249 GLN A N 1
ATOM 1987 C CA . GLN A 1 249 ? -40.020 14.167 59.982 1.00 47.41 249 GLN A CA 1
ATOM 1988 C C . GLN A 1 249 ? -39.094 14.580 61.118 1.00 47.41 249 GLN A C 1
ATOM 1990 O O . GLN A 1 249 ? -39.602 15.156 62.077 1.00 47.41 249 GLN A O 1
ATOM 1995 N N . GLN A 1 250 ? -37.775 14.399 61.032 1.00 45.09 250 GLN A N 1
ATOM 1996 C CA . GLN A 1 250 ? -36.876 14.913 62.071 1.00 45.09 250 GLN A CA 1
ATOM 1997 C C . GLN A 1 250 ? -35.487 15.249 61.524 1.00 45.09 250 GLN A C 1
ATOM 1999 O O . GLN A 1 250 ? -34.612 14.395 61.558 1.00 45.09 250 GLN A O 1
ATOM 2004 N N . SER A 1 251 ? -35.299 16.490 61.068 1.00 39.03 251 SER A N 1
ATOM 2005 C CA . SER A 1 251 ? -34.164 17.363 61.428 1.00 39.03 251 SER A CA 1
ATOM 2006 C C . SER A 1 251 ? -34.057 18.522 60.436 1.00 39.03 251 SER A C 1
ATOM 2008 O O . SER A 1 251 ? -33.818 18.305 59.249 1.00 39.03 251 SER A O 1
ATOM 2010 N N . ASP A 1 252 ? -34.201 19.745 60.945 1.00 44.59 252 ASP A N 1
ATOM 2011 C CA . ASP A 1 252 ? -33.676 20.951 60.313 1.00 44.59 252 ASP A CA 1
ATOM 2012 C C . ASP A 1 252 ? -32.147 20.832 60.255 1.00 44.59 252 ASP A C 1
ATOM 2014 O O . ASP A 1 252 ? -31.496 21.011 61.276 1.00 44.59 252 ASP A O 1
ATOM 2018 N N . ASP A 1 253 ? -31.580 20.479 59.102 1.00 42.41 253 ASP A N 1
ATOM 2019 C CA . ASP A 1 253 ? -30.202 20.825 58.741 1.00 42.41 253 ASP A CA 1
ATOM 2020 C C . ASP A 1 253 ? -30.010 20.703 57.221 1.00 42.41 253 ASP A C 1
ATOM 2022 O O . ASP A 1 253 ? -30.490 19.784 56.553 1.00 42.41 253 ASP A O 1
ATOM 2026 N N . GLU A 1 254 ? -29.335 21.702 56.665 1.00 48.16 254 GLU A N 1
ATOM 2027 C CA . GLU A 1 254 ? -29.061 21.908 55.247 1.00 48.16 254 GLU A CA 1
ATOM 2028 C C . GLU A 1 254 ? -28.364 20.703 54.587 1.00 48.16 254 GLU A C 1
ATOM 2030 O O . GLU A 1 254 ? -27.152 20.554 54.691 1.00 48.16 254 GLU A O 1
ATOM 2035 N N . LEU A 1 255 ? -29.088 19.875 53.827 1.00 41.31 255 LEU A N 1
ATOM 2036 C CA . LEU A 1 255 ? -28.492 18.951 52.845 1.00 41.31 255 LEU A CA 1
ATOM 2037 C C . LEU A 1 255 ? -29.484 18.636 51.720 1.00 41.31 255 LEU A C 1
ATOM 2039 O O . LEU A 1 255 ? -29.903 17.511 51.470 1.00 41.31 255 LEU A O 1
ATOM 2043 N N . ASN A 1 256 ? -29.848 19.689 50.994 1.00 42.62 256 ASN A N 1
ATOM 2044 C CA . ASN A 1 256 ? -30.554 19.596 49.723 1.00 42.62 256 ASN A CA 1
ATOM 2045 C C . ASN A 1 256 ? -29.549 19.280 48.592 1.00 42.62 256 ASN A C 1
ATOM 2047 O O . ASN A 1 256 ? -29.316 20.103 47.710 1.00 42.62 256 ASN A O 1
ATOM 2051 N N . SER A 1 257 ? -28.920 18.100 48.600 1.00 42.38 257 SER A N 1
ATOM 2052 C CA . SER A 1 257 ? -28.219 17.587 47.415 1.00 42.38 257 SER A CA 1
ATOM 2053 C C . SER A 1 257 ? -29.166 16.677 46.636 1.00 42.38 257 SER A C 1
ATOM 2055 O O . SER A 1 257 ? -29.229 15.465 46.818 1.00 42.38 257 SER A O 1
ATOM 2057 N N . GLY A 1 258 ? -29.916 17.278 45.709 1.00 43.66 258 GLY A N 1
ATOM 2058 C CA . GLY A 1 258 ? -30.619 16.580 44.625 1.00 43.66 258 GLY A CA 1
ATOM 2059 C C . GLY A 1 258 ? -29.660 15.942 43.611 1.00 43.66 258 GLY A C 1
ATOM 2060 O O . GLY A 1 258 ? -29.866 16.047 42.405 1.00 43.66 258 GLY A O 1
ATOM 2061 N N . GLU A 1 259 ? -28.589 15.324 44.093 1.00 49.59 259 GLU A N 1
ATOM 2062 C CA . GLU A 1 259 ? -27.584 14.635 43.303 1.00 49.59 259 GLU A CA 1
ATOM 2063 C C . GLU A 1 259 ? -27.895 13.133 43.306 1.00 49.59 259 GLU A C 1
ATOM 2065 O O . GLU A 1 259 ? -28.474 12.607 44.247 1.00 49.59 259 GLU A O 1
ATOM 2070 N N . HIS A 1 260 ? -27.503 12.440 42.237 1.00 49.22 260 HIS A N 1
ATOM 2071 C CA . HIS A 1 260 ? -27.618 10.986 42.018 1.00 49.22 260 HIS A CA 1
ATOM 2072 C C . HIS A 1 260 ? -28.795 10.484 41.164 1.00 49.22 260 HIS A C 1
ATOM 2074 O O . HIS A 1 260 ? -29.076 9.287 41.152 1.00 49.22 260 HIS A O 1
ATOM 2080 N N . ALA A 1 261 ? -29.392 11.319 40.308 1.00 55.72 261 ALA A N 1
ATOM 2081 C CA . ALA A 1 261 ? -29.941 10.775 39.062 1.00 55.72 261 ALA A CA 1
ATOM 2082 C C . ALA A 1 261 ? -28.768 10.452 38.115 1.00 55.72 261 ALA A C 1
ATOM 2084 O O . ALA A 1 261 ? -28.249 11.326 37.420 1.00 55.72 261 ALA A O 1
ATOM 2085 N N . VAL A 1 262 ? -28.287 9.205 38.130 1.00 57.44 262 VAL A N 1
ATOM 2086 C CA . VAL A 1 262 ? -27.220 8.762 37.218 1.00 57.44 262 VAL A CA 1
ATOM 2087 C C . VAL A 1 262 ? -27.823 8.537 35.835 1.00 57.44 262 VAL A C 1
ATOM 2089 O O . VAL A 1 262 ? -28.458 7.518 35.574 1.00 57.44 262 VAL A O 1
ATOM 2092 N N . SER A 1 263 ? -27.619 9.501 34.938 1.00 67.50 263 SER A N 1
ATOM 2093 C CA . SER A 1 263 ? -27.943 9.335 33.522 1.00 67.50 263 SER A CA 1
ATOM 2094 C C . SER A 1 263 ? -27.000 8.305 32.901 1.00 67.50 263 SER A C 1
ATOM 2096 O O . SER A 1 263 ? -25.776 8.429 32.988 1.00 67.50 263 SER A O 1
ATOM 2098 N N . GLY A 1 264 ? -27.558 7.274 32.272 1.00 75.38 264 GLY A N 1
ATOM 2099 C CA . GLY A 1 264 ? -26.761 6.251 31.614 1.00 75.38 264 GLY A CA 1
ATOM 2100 C C . GLY A 1 264 ? -27.594 5.214 30.876 1.00 75.38 264 GLY A C 1
ATOM 2101 O O . GLY A 1 264 ? -28.823 5.180 30.939 1.00 75.38 264 GLY A O 1
ATOM 2102 N N . CYS A 1 265 ? -26.893 4.346 30.159 1.00 80.69 265 CYS A N 1
ATOM 2103 C CA . CYS A 1 265 ? -27.469 3.187 29.497 1.00 80.69 265 CYS A CA 1
ATOM 2104 C C . CYS A 1 265 ? -26.663 1.940 29.860 1.00 80.69 265 CYS A C 1
ATOM 2106 O O . CYS A 1 265 ? -25.456 2.010 30.096 1.00 80.69 265 CYS A O 1
ATOM 2108 N N . TYR A 1 266 ? -27.338 0.800 29.905 1.00 82.62 266 TYR A N 1
ATOM 2109 C CA . TYR A 1 266 ? -26.732 -0.504 30.123 1.00 82.62 266 TYR A CA 1
ATOM 2110 C C . TYR A 1 266 ? -27.082 -1.441 28.970 1.00 82.62 266 TYR A C 1
ATOM 2112 O O . TYR A 1 266 ? -28.016 -1.205 28.200 1.00 82.62 266 TYR A O 1
ATOM 2120 N N . ARG A 1 267 ? -26.304 -2.512 28.839 1.00 81.56 267 ARG A N 1
ATOM 2121 C CA . ARG A 1 267 ? -26.603 -3.612 27.923 1.00 81.56 267 ARG A CA 1
ATOM 2122 C C . ARG A 1 267 ? -26.982 -4.835 28.716 1.00 81.56 267 ARG A C 1
ATOM 2124 O O . ARG A 1 267 ? -26.499 -5.037 29.829 1.00 81.56 267 ARG A O 1
ATOM 2131 N N . ASP A 1 268 ? -27.826 -5.647 28.105 1.00 84.19 268 ASP A N 1
ATOM 2132 C CA . ASP A 1 268 ? -28.069 -6.983 28.601 1.00 84.19 268 ASP A CA 1
ATOM 2133 C C . ASP A 1 268 ? -26.756 -7.788 28.578 1.00 84.19 268 ASP A C 1
ATOM 2135 O O . ASP A 1 268 ? -26.058 -7.879 27.559 1.00 84.19 268 ASP A O 1
ATOM 2139 N N . LEU A 1 269 ? -26.377 -8.294 29.749 1.00 83.62 269 LEU A N 1
ATOM 2140 C CA . LEU A 1 269 ? -25.087 -8.941 29.949 1.00 83.62 269 LEU A CA 1
ATOM 2141 C C . LEU A 1 269 ? -25.034 -10.286 29.222 1.00 83.62 269 LEU A C 1
ATOM 2143 O O . LEU A 1 269 ? -24.042 -10.576 28.558 1.00 83.62 269 LEU A O 1
ATOM 2147 N N . GLU A 1 270 ? -26.098 -11.082 29.310 1.00 85.06 270 GLU A N 1
ATOM 2148 C CA . GLU A 1 270 ? -26.158 -12.432 28.747 1.00 85.06 270 GLU A CA 1
ATOM 2149 C C . GLU A 1 270 ? -25.957 -12.414 27.228 1.00 85.06 270 GLU A C 1
ATOM 2151 O O . GLU A 1 270 ? -25.047 -13.063 26.702 1.00 85.06 270 GLU A O 1
ATOM 2156 N N . SER A 1 271 ? -26.724 -11.583 26.520 1.00 83.81 271 SER A N 1
ATOM 2157 C CA . SER A 1 271 ? -26.587 -11.416 25.068 1.00 83.81 271 SER A CA 1
ATOM 2158 C C . SER A 1 271 ? -25.191 -10.933 24.653 1.00 83.81 271 SER A C 1
ATOM 2160 O O . SER A 1 271 ? -24.643 -11.379 23.639 1.00 83.81 271 SER A O 1
ATOM 2162 N N . THR A 1 272 ? -24.575 -10.060 25.452 1.00 83.56 272 THR A N 1
ATOM 2163 C CA . THR A 1 272 ? -23.217 -9.559 25.202 1.00 83.56 272 THR A CA 1
ATOM 2164 C C . THR A 1 272 ? -22.167 -10.655 25.406 1.00 83.56 272 THR A C 1
ATOM 2166 O O . THR A 1 272 ? -21.266 -10.806 24.575 1.00 83.56 272 THR A O 1
ATOM 2169 N N . LEU A 1 273 ? -22.292 -11.453 26.469 1.00 87.88 273 LEU A N 1
ATOM 2170 C CA . LEU A 1 273 ? -21.388 -12.566 26.763 1.00 87.88 273 LEU A CA 1
ATOM 2171 C C . LEU A 1 273 ? -21.428 -13.632 25.666 1.00 87.88 273 LEU A C 1
ATOM 2173 O O . LEU A 1 273 ? -20.372 -14.114 25.261 1.00 87.88 273 LEU A O 1
ATOM 2177 N N . LEU A 1 274 ? -22.605 -13.943 25.116 1.00 88.06 274 LEU A N 1
ATOM 2178 C CA . LEU A 1 274 ? -22.732 -14.878 23.993 1.00 88.06 274 LEU A CA 1
ATOM 2179 C C . LEU A 1 274 ? -22.023 -14.369 22.728 1.00 88.06 274 LEU A C 1
ATOM 2181 O O . LEU A 1 274 ? -21.303 -15.129 22.072 1.00 88.06 274 LEU A O 1
ATOM 2185 N N . LYS A 1 275 ? -22.164 -13.074 22.400 1.00 86.50 275 LYS A N 1
ATOM 2186 C CA . LYS A 1 275 ? -21.442 -12.454 21.272 1.00 86.50 275 LYS A CA 1
ATOM 2187 C C . LYS A 1 275 ? -19.921 -12.531 21.473 1.00 86.50 275 LYS A C 1
ATOM 2189 O O . LYS A 1 275 ? -19.198 -12.873 20.534 1.00 86.50 275 LYS A O 1
ATOM 2194 N N . LEU A 1 276 ? -19.437 -12.257 22.687 1.00 87.62 276 LEU A N 1
ATOM 2195 C CA . LEU A 1 276 ? -18.015 -12.350 23.033 1.00 87.62 276 LEU A CA 1
ATOM 2196 C C . LEU A 1 276 ? -17.496 -13.789 22.969 1.00 87.62 276 LEU A C 1
ATOM 2198 O O . LEU A 1 276 ? -16.461 -14.028 22.351 1.00 87.62 276 LEU A O 1
ATOM 2202 N N . ALA A 1 277 ? -18.218 -14.752 23.543 1.00 89.88 277 ALA A N 1
ATOM 2203 C CA . ALA A 1 277 ? -17.854 -16.166 23.500 1.00 89.88 277 ALA A CA 1
ATOM 2204 C C . ALA A 1 277 ? -17.696 -16.654 22.053 1.00 89.88 277 ALA A C 1
ATOM 2206 O O . ALA A 1 277 ? -16.689 -17.276 21.711 1.00 89.88 277 ALA A O 1
ATOM 2207 N N . ASN A 1 278 ? -18.639 -16.295 21.174 1.00 90.38 278 ASN A N 1
ATOM 2208 C CA . ASN A 1 278 ? -18.554 -16.622 19.754 1.00 90.38 278 ASN A CA 1
ATOM 2209 C C . ASN A 1 278 ? -17.314 -15.998 19.087 1.00 90.38 278 ASN A C 1
ATOM 2211 O O . ASN A 1 278 ? -16.575 -16.690 18.388 1.00 90.38 278 ASN A O 1
ATOM 2215 N N . LEU A 1 279 ? -17.036 -14.713 19.340 1.00 89.38 279 LEU A N 1
ATOM 2216 C CA . LEU A 1 279 ? -15.830 -14.045 18.836 1.00 89.38 279 LEU A CA 1
ATOM 2217 C C . LEU A 1 279 ? -14.554 -14.782 19.270 1.00 89.38 279 LEU A C 1
ATOM 2219 O O . LEU A 1 279 ? -13.698 -15.080 18.438 1.00 89.38 279 LEU A O 1
ATOM 2223 N N . TYR A 1 280 ? -14.436 -15.099 20.557 1.00 90.38 280 TYR A N 1
ATOM 2224 C CA . TYR A 1 280 ? -13.277 -15.797 21.104 1.00 90.38 280 TYR A CA 1
ATOM 2225 C C . TYR A 1 280 ? -13.103 -17.198 20.502 1.00 90.38 280 TYR A C 1
ATOM 2227 O O . TYR A 1 280 ? -11.983 -17.575 20.156 1.00 90.38 280 TYR A O 1
ATOM 2235 N N . LEU A 1 281 ? -14.195 -17.939 20.292 1.00 91.25 281 LEU A N 1
ATOM 2236 C CA . LEU A 1 281 ? -14.169 -19.239 19.615 1.00 91.25 281 LEU A CA 1
ATOM 2237 C C . LEU A 1 281 ? -13.731 -19.133 18.149 1.00 91.25 281 LEU A C 1
ATOM 2239 O O . LEU A 1 281 ? -12.953 -19.965 17.682 1.00 91.25 281 LEU A O 1
ATOM 2243 N N . ILE A 1 282 ? -14.194 -18.112 17.419 1.00 91.12 282 ILE A N 1
ATOM 2244 C CA . ILE A 1 282 ? -13.759 -17.853 16.037 1.00 91.12 282 ILE A CA 1
ATOM 2245 C C . ILE A 1 282 ? -12.245 -17.613 15.996 1.00 91.12 282 ILE A C 1
ATOM 2247 O O . ILE A 1 282 ? -11.558 -18.176 15.141 1.00 91.12 282 ILE A O 1
ATOM 2251 N N . ILE A 1 283 ? -11.719 -16.818 16.933 1.00 89.75 283 ILE A N 1
ATOM 2252 C CA . ILE A 1 283 ? -10.283 -16.532 17.020 1.00 89.75 283 ILE A CA 1
ATOM 2253 C C . ILE A 1 283 ? -9.493 -17.805 17.352 1.00 89.75 283 ILE A C 1
ATOM 2255 O O . ILE A 1 283 ? -8.503 -18.079 16.677 1.00 89.75 283 ILE A O 1
ATOM 2259 N N . ASP A 1 284 ? -9.932 -18.606 18.327 1.00 89.69 284 ASP A N 1
ATOM 2260 C CA . ASP A 1 284 ? -9.263 -19.864 18.701 1.00 89.69 284 ASP A CA 1
ATOM 2261 C C . ASP A 1 284 ? -9.264 -20.896 17.566 1.00 89.69 284 ASP A C 1
ATOM 2263 O O . ASP A 1 284 ? -8.282 -21.601 17.351 1.00 89.69 284 ASP A O 1
ATOM 2267 N N . ASN A 1 285 ? -10.330 -20.948 16.767 1.00 88.94 285 ASN A N 1
ATOM 2268 C CA . ASN A 1 285 ? -10.378 -21.822 15.595 1.00 88.94 285 ASN A CA 1
ATOM 2269 C C . ASN A 1 285 ? -9.434 -21.351 14.476 1.00 88.94 285 ASN A C 1
ATOM 2271 O O . ASN A 1 285 ? -8.853 -22.181 13.777 1.00 88.94 285 ASN A O 1
ATOM 2275 N N . ALA A 1 286 ? -9.268 -20.036 14.298 1.00 91.88 286 ALA A N 1
ATOM 2276 C CA . ALA A 1 286 ? -8.324 -19.474 13.331 1.00 91.88 286 ALA A CA 1
ATOM 2277 C C . ALA A 1 286 ? -6.863 -19.573 13.805 1.00 91.88 286 ALA A C 1
ATOM 2279 O O . ALA A 1 286 ? -5.949 -19.691 12.986 1.00 91.88 286 ALA A O 1
ATOM 2280 N N . ARG A 1 287 ? -6.639 -19.531 15.122 1.00 89.75 287 ARG A N 1
ATOM 2281 C CA . ARG A 1 287 ? -5.333 -19.640 15.774 1.00 89.75 287 ARG A CA 1
ATOM 2282 C C . ARG A 1 287 ? -5.425 -20.635 16.940 1.00 89.75 287 ARG A C 1
ATOM 2284 O O . ARG A 1 287 ? -5.646 -20.204 18.073 1.00 89.75 287 ARG A O 1
ATOM 2291 N N . PRO A 1 288 ? -5.225 -21.942 16.680 1.00 85.12 288 PRO A N 1
ATOM 2292 C CA . PRO A 1 288 ? -5.320 -22.970 17.711 1.00 85.12 288 PRO A CA 1
ATOM 2293 C C . PRO A 1 288 ? -4.409 -22.673 18.905 1.00 85.12 288 PRO A C 1
ATOM 2295 O O . PRO A 1 288 ? -3.219 -22.407 18.726 1.00 85.12 288 PRO A O 1
ATOM 2298 N N . GLY A 1 289 ? -4.972 -22.721 20.115 1.00 83.44 289 GLY A N 1
ATOM 2299 C CA . GLY A 1 289 ? -4.247 -22.436 21.356 1.00 83.44 289 GLY A CA 1
ATOM 2300 C C . GLY A 1 289 ? -4.211 -20.953 21.731 1.00 83.44 289 GLY A C 1
ATOM 2301 O O . GLY A 1 289 ? -3.418 -20.561 22.583 1.00 83.44 289 GLY A O 1
ATOM 2302 N N . PHE A 1 290 ? -5.045 -20.120 21.100 1.00 89.12 290 PHE A N 1
ATOM 2303 C CA . PHE A 1 290 ? -5.247 -18.740 21.536 1.00 89.12 290 PHE A CA 1
ATOM 2304 C C . PHE A 1 290 ? -5.958 -18.685 22.893 1.00 89.12 290 PHE A C 1
ATOM 2306 O O . PHE A 1 290 ? -5.597 -17.863 23.734 1.00 89.12 290 PHE A O 1
ATOM 2313 N N . LEU A 1 291 ? -6.945 -19.560 23.115 1.00 87.69 291 LEU A N 1
ATOM 2314 C CA . LEU A 1 291 ? -7.627 -19.672 24.401 1.00 87.69 291 LEU A CA 1
ATOM 2315 C C . LEU A 1 291 ? -6.984 -20.751 25.269 1.00 87.69 291 LEU A C 1
ATOM 2317 O O . LEU A 1 291 ? -6.757 -21.880 24.831 1.00 87.69 291 LEU A O 1
ATOM 2321 N N . ASN A 1 292 ? -6.758 -20.409 26.536 1.00 84.69 292 ASN A N 1
ATOM 2322 C CA . ASN A 1 292 ? -6.490 -21.384 27.581 1.00 84.69 292 ASN A CA 1
ATOM 2323 C C . ASN A 1 292 ? -7.815 -21.743 28.260 1.00 84.69 292 ASN A C 1
ATOM 2325 O O . ASN A 1 292 ? -8.521 -20.863 28.747 1.00 84.69 292 ASN A O 1
ATOM 2329 N N . TRP A 1 293 ? -8.141 -23.032 28.291 1.00 86.38 293 TRP A N 1
ATOM 2330 C CA . TRP A 1 293 ? -9.382 -23.533 28.879 1.00 86.38 293 TRP A CA 1
ATOM 2331 C C . TRP A 1 293 ? -9.273 -23.795 30.387 1.00 86.38 293 TRP A C 1
ATOM 2333 O O . TRP A 1 293 ? -10.253 -24.214 30.987 1.00 86.38 293 TRP A O 1
ATOM 2343 N N . PHE A 1 294 ? -8.108 -23.569 31.015 1.00 84.38 294 PHE A N 1
ATOM 2344 C CA . PHE A 1 294 ? -7.887 -23.745 32.461 1.00 84.38 294 PHE A CA 1
ATOM 2345 C C . PHE A 1 294 ? -8.408 -25.092 32.987 1.00 84.38 294 PHE A C 1
ATOM 2347 O O . PHE A 1 294 ? -9.131 -25.158 33.979 1.00 84.38 294 PHE A O 1
ATOM 2354 N N . SER A 1 295 ? -8.087 -26.172 32.269 1.00 83.56 295 SER A N 1
ATOM 2355 C CA . SER A 1 295 ? -8.549 -27.540 32.560 1.00 83.56 295 SER A CA 1
ATOM 2356 C C . SER A 1 295 ? -10.070 -27.758 32.468 1.00 83.56 295 SER A C 1
ATOM 2358 O O . SER A 1 295 ? -10.549 -28.843 32.788 1.00 83.56 295 SER A O 1
ATOM 2360 N N . SER A 1 296 ? -10.829 -26.766 31.998 1.00 84.25 296 SER A N 1
ATOM 2361 C CA . SER A 1 296 ? -12.254 -26.886 31.684 1.00 84.25 296 SER A CA 1
ATOM 2362 C C . SER A 1 296 ? -12.465 -27.409 30.254 1.00 84.25 296 SER A C 1
ATOM 2364 O O . SER A 1 296 ? -11.564 -27.315 29.412 1.00 84.25 296 SER A O 1
ATOM 2366 N N . PRO A 1 297 ? -13.650 -27.959 29.934 1.00 86.88 297 PRO A N 1
ATOM 2367 C CA . PRO A 1 297 ? -13.978 -28.372 28.574 1.00 86.88 297 PRO A CA 1
ATOM 2368 C C . PRO A 1 297 ? -13.927 -27.209 27.573 1.00 86.88 297 PRO A C 1
ATOM 2370 O O . PRO A 1 297 ? -14.288 -26.073 27.894 1.00 86.88 297 PRO A O 1
ATOM 2373 N N . LYS A 1 298 ? -13.543 -27.505 26.323 1.00 86.06 298 LYS A N 1
ATOM 2374 C CA . LYS A 1 298 ? -13.577 -26.525 25.227 1.00 86.06 298 LYS A CA 1
ATOM 2375 C C . LYS A 1 298 ? -14.989 -25.947 25.084 1.00 86.06 298 LYS A C 1
ATOM 2377 O O . LYS A 1 298 ? -15.958 -26.693 24.987 1.00 86.06 298 LYS A O 1
ATOM 2382 N N . GLY A 1 299 ? -15.0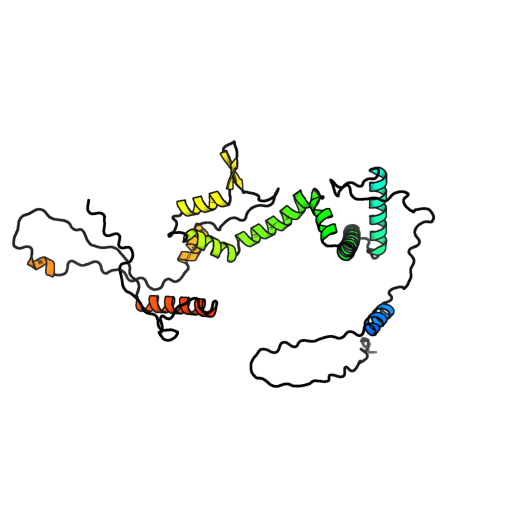84 -24.622 25.029 1.00 84.19 299 GLY A N 1
ATOM 2383 C CA . GLY A 1 299 ? -16.347 -23.883 24.956 1.00 84.19 299 GLY A CA 1
ATOM 2384 C C . GLY A 1 299 ? -16.913 -23.449 26.310 1.00 84.19 299 GLY A C 1
ATOM 2385 O O . GLY A 1 299 ? -17.887 -22.702 26.328 1.00 84.19 299 GLY A O 1
ATOM 2386 N N . MET A 1 300 ? -16.303 -23.852 27.431 1.00 87.94 300 MET A N 1
ATOM 2387 C CA . MET A 1 300 ? -16.679 -23.359 28.754 1.00 87.94 300 MET A CA 1
ATOM 2388 C C . MET A 1 300 ? -15.927 -22.058 29.063 1.00 87.94 300 MET A C 1
ATOM 2390 O O . MET A 1 300 ? -14.703 -22.052 29.184 1.00 87.94 300 MET A O 1
ATOM 2394 N N . PHE A 1 301 ? -16.669 -20.957 29.187 1.00 85.44 301 PHE A N 1
ATOM 2395 C CA . PHE A 1 301 ? -16.133 -19.653 29.571 1.00 85.44 301 PHE A CA 1
ATOM 2396 C C . PHE A 1 301 ? -16.455 -19.375 31.037 1.00 85.44 301 PHE A C 1
ATOM 2398 O O . PHE A 1 301 ? -17.612 -19.432 31.446 1.00 85.44 301 PHE A O 1
ATOM 2405 N N . GLN A 1 302 ? -15.430 -19.049 31.818 1.00 83.56 302 GLN A N 1
ATOM 2406 C CA . GLN A 1 302 ? -15.605 -18.514 33.164 1.00 83.56 302 GLN A CA 1
ATOM 2407 C C . GLN A 1 302 ? -15.699 -16.991 33.065 1.00 83.56 302 GLN A C 1
ATOM 2409 O O . GLN A 1 302 ? -14.841 -16.353 32.453 1.00 83.56 302 GLN A O 1
ATOM 2414 N N . VAL A 1 303 ? -16.758 -16.413 33.631 1.00 78.25 303 VAL A N 1
ATOM 2415 C CA . VAL A 1 303 ? -16.994 -14.966 33.617 1.00 78.25 303 VAL A CA 1
ATOM 2416 C C . VAL A 1 303 ? -16.832 -14.438 35.032 1.00 78.25 303 VAL A C 1
ATOM 2418 O O . VAL A 1 303 ? -17.616 -14.761 35.920 1.00 78.25 303 VAL A O 1
ATOM 2421 N N . SER A 1 304 ? -15.817 -13.607 35.230 1.00 76.25 304 SER A N 1
ATOM 2422 C CA . SER A 1 304 ? -15.604 -12.882 36.478 1.00 76.25 304 SER A CA 1
ATOM 2423 C C . SER A 1 304 ? -16.335 -11.546 36.399 1.00 76.25 304 SER A C 1
ATOM 2425 O O . SER A 1 304 ? -16.007 -10.709 35.559 1.00 76.25 304 SER A O 1
ATOM 2427 N N . LEU A 1 305 ? -17.321 -11.331 37.269 1.00 67.50 305 LEU A N 1
ATOM 2428 C CA . LEU A 1 305 ? -17.989 -10.039 37.409 1.00 67.50 305 LEU A CA 1
ATOM 2429 C C . LEU A 1 305 ? -17.266 -9.239 38.491 1.00 67.50 305 LEU A C 1
ATOM 2431 O O . LEU A 1 305 ? -17.409 -9.510 39.679 1.00 67.50 305 LEU A O 1
ATOM 2435 N N . GLY A 1 306 ? -16.455 -8.275 38.065 1.00 60.12 306 GLY A N 1
ATOM 2436 C CA . GLY A 1 306 ? -15.724 -7.373 38.947 1.00 60.12 306 GLY A CA 1
ATOM 2437 C C . GLY A 1 306 ? -15.604 -5.991 38.315 1.00 60.12 306 GLY A C 1
ATOM 2438 O O . GLY A 1 306 ? -15.530 -5.866 37.093 1.00 60.12 306 GLY A O 1
ATOM 2439 N N . ALA A 1 307 ? -15.606 -4.949 39.145 1.00 44.53 307 ALA A N 1
ATOM 2440 C CA . ALA A 1 307 ? -15.429 -3.565 38.715 1.00 44.53 307 ALA A CA 1
ATOM 2441 C C . ALA A 1 307 ? -13.960 -3.298 38.345 1.00 44.53 307 ALA A C 1
ATOM 2443 O O . ALA A 1 307 ? -13.233 -2.643 39.089 1.00 44.53 307 ALA A O 1
ATOM 2444 N N . ASP A 1 308 ? -13.496 -3.819 37.209 1.00 47.03 308 ASP A N 1
ATOM 2445 C CA . ASP A 1 308 ? -12.174 -3.453 36.706 1.00 47.03 308 ASP A CA 1
ATOM 2446 C C . ASP A 1 308 ? -12.257 -2.064 36.048 1.00 47.03 308 ASP A C 1
ATOM 2448 O O . ASP A 1 308 ? -12.872 -1.886 34.993 1.00 47.03 308 ASP A O 1
ATOM 2452 N N . ARG A 1 309 ? -11.653 -1.077 36.731 1.00 40.12 309 ARG A N 1
ATOM 2453 C CA . ARG A 1 309 ? -11.631 0.376 36.451 1.00 40.12 309 ARG A CA 1
ATOM 2454 C C . ARG A 1 309 ? -12.886 1.186 36.796 1.00 40.12 309 ARG A C 1
ATOM 2456 O O . ARG A 1 309 ? -13.281 2.054 36.018 1.00 40.12 309 ARG A O 1
ATOM 2463 N N . ALA A 1 310 ? -13.459 1.022 37.985 1.00 37.25 310 ALA A N 1
ATOM 2464 C CA . ALA A 1 310 ? -14.266 2.108 38.542 1.00 37.25 310 ALA A CA 1
ATOM 2465 C C . ALA A 1 310 ? -13.360 3.335 38.798 1.00 37.25 310 ALA A C 1
ATOM 2467 O O . ALA A 1 310 ? -12.425 3.226 39.597 1.00 37.25 310 ALA A O 1
ATOM 2468 N N . PRO A 1 311 ? -13.599 4.515 38.187 1.00 43.78 311 PRO A N 1
ATOM 2469 C CA . PRO A 1 311 ? -13.170 5.755 38.800 1.00 43.78 311 PRO A CA 1
ATOM 2470 C C . PRO A 1 311 ? -14.108 5.963 39.990 1.00 43.78 311 PRO A C 1
ATOM 2472 O O . PRO A 1 311 ? -15.064 6.730 39.911 1.00 43.78 311 PRO A O 1
ATOM 2475 N N . PHE A 1 312 ? -13.878 5.250 41.093 1.00 42.31 312 PHE A N 1
ATOM 2476 C CA . PHE A 1 312 ? -14.298 5.814 42.365 1.00 42.31 312 PHE A CA 1
ATOM 2477 C C . PHE A 1 312 ? -13.510 7.113 42.468 1.00 42.31 312 PHE A C 1
ATOM 2479 O O . PHE A 1 312 ? -12.278 7.105 42.376 1.00 42.31 312 PHE A O 1
ATOM 2486 N N . GLY A 1 313 ? -14.243 8.226 42.446 1.00 38.84 313 GLY A N 1
ATOM 2487 C CA . GLY A 1 313 ? -13.672 9.558 42.420 1.00 38.84 313 GLY A CA 1
ATOM 2488 C C . GLY A 1 313 ? -12.562 9.670 43.454 1.00 38.84 313 GLY A C 1
ATOM 2489 O O . GLY A 1 313 ? -12.624 9.067 44.526 1.00 38.84 313 GLY A O 1
ATOM 2490 N N . LYS A 1 314 ? -11.533 10.451 43.124 1.00 36.91 314 LYS A N 1
ATOM 2491 C CA . LYS A 1 314 ? -10.707 11.033 44.174 1.00 36.91 314 LYS A CA 1
ATOM 2492 C C . LYS A 1 314 ? -11.669 11.704 45.154 1.00 36.91 314 LYS A C 1
ATOM 2494 O O . LYS A 1 314 ? -12.303 12.690 44.788 1.00 36.91 314 LYS A O 1
ATOM 2499 N N . TYR A 1 315 ? -11.805 11.144 46.348 1.00 44.06 315 TYR A N 1
ATOM 2500 C CA . TYR A 1 315 ? -12.170 11.960 47.489 1.00 44.06 315 TYR A CA 1
ATOM 2501 C C . TYR A 1 315 ? -10.986 12.900 47.726 1.00 44.06 315 TYR A C 1
ATOM 2503 O O . TYR A 1 315 ? -9.835 12.466 47.619 1.00 44.06 315 TYR A O 1
ATOM 2511 N N . ASN A 1 316 ? -11.312 14.185 47.880 1.00 39.31 316 ASN A N 1
ATOM 2512 C CA . ASN A 1 316 ? -10.377 15.301 48.024 1.00 39.31 316 ASN A CA 1
ATOM 2513 C C . ASN A 1 316 ? -9.255 15.015 49.023 1.00 39.31 316 ASN A C 1
ATOM 2515 O O . ASN A 1 316 ? -9.569 14.487 50.113 1.00 39.31 316 ASN A O 1
#

Radius of gyration: 37.37 Å; chains: 1; bounding box: 77×73×117 Å